Protein AF-A0A087UNX8-F1 (afdb_monomer)

Mean predicted aligned error: 22.99 Å

Secondary structure (DSSP, 8-state):
-PPPPPPPSS--------TT--SPPP--------TTPPPSSTT-PPPPHHHHHHHHHHHHHHTT-----PPP---TT---------------S-----SS-PPPTT--HHHHHHHHHHHHHHHHHHHHHHHHHTEEEEEE-TTSPEEEEE------HHHHHHHHHHHHHHHHHHHHHHHHHHHHHHHHHHHHHHHTT--

InterPro domains:
  IPR026680 Coiled-coil domain-containing protein 137 [PF28348] (36-181)
  IPR026680 Coiled-coil domain-containing protein 137 [PTHR21838] (1-184)

Sequence (199 aa):
MGKKIPKSRRHKKLKFVDPCYSGPPPRGRRKNILPNEPPLEDDYQEVPRQMEELIQLKEKAKSNKFKRKKKKKVLKDEFIIVKRDVIEDNETGMKKVPTVIKQRASENENQFFNRLQKMTNQAIAEAKVEEKYNIKLVNIDEKGNAEYVTGEKEVSESKKRKHEKYKEIVKEKKKMRAKDEEFDLKKGFTFHAMYLIFV

Structure (mmCIF, N/CA/C/O backbone):
data_AF-A0A087UNX8-F1
#
_entry.id   AF-A0A087UNX8-F1
#
loop_
_atom_site.group_PDB
_atom_site.id
_atom_site.type_symbol
_atom_site.label_atom_id
_atom_site.label_alt_id
_atom_site.label_comp_id
_atom_site.label_asym_id
_atom_site.label_entity_id
_atom_site.label_seq_id
_atom_site.pdbx_PDB_ins_code
_atom_site.Cartn_x
_atom_site.Cartn_y
_atom_site.Cartn_z
_atom_site.occupancy
_atom_site.B_iso_or_equiv
_atom_site.auth_seq_id
_atom_site.auth_comp_id
_atom_site.auth_asym_id
_atom_site.auth_atom_id
_atom_site.pdbx_PDB_model_num
ATOM 1 N N . MET A 1 1 ? 29.470 42.079 14.179 1.00 51.25 1 MET A N 1
ATOM 2 C CA . MET A 1 1 ? 28.879 41.135 13.201 1.00 51.25 1 MET A CA 1
ATOM 3 C C . MET A 1 1 ? 27.851 40.266 13.918 1.00 51.25 1 MET A C 1
ATOM 5 O O . MET A 1 1 ? 28.231 39.418 14.714 1.00 51.25 1 MET A O 1
ATOM 9 N N . GLY A 1 2 ? 26.558 40.563 13.750 1.00 63.00 2 GLY A N 1
ATOM 10 C CA . GLY A 1 2 ? 25.480 39.945 14.535 1.00 63.00 2 GLY A CA 1
ATOM 11 C C . GLY A 1 2 ? 25.154 38.514 14.094 1.00 63.00 2 GLY A C 1
ATOM 12 O O . GLY A 1 2 ? 25.079 38.232 12.899 1.00 63.00 2 GLY A O 1
ATOM 13 N N . LYS A 1 3 ? 24.953 37.606 15.058 1.00 58.34 3 LYS A N 1
ATOM 14 C CA . LYS A 1 3 ? 24.566 36.205 14.813 1.00 58.34 3 LYS A CA 1
ATOM 15 C C . LYS A 1 3 ? 23.147 36.119 14.227 1.00 58.34 3 LYS A C 1
ATOM 17 O O . LYS A 1 3 ? 22.221 36.757 14.720 1.00 58.34 3 LYS A O 1
ATOM 22 N N . LYS A 1 4 ? 22.974 35.297 13.184 1.00 67.75 4 LYS A N 1
ATOM 23 C CA . LYS A 1 4 ? 21.690 35.049 12.499 1.00 67.75 4 LYS A CA 1
ATOM 24 C C . LYS A 1 4 ? 20.750 34.222 13.388 1.00 67.75 4 LYS A C 1
ATOM 26 O O . LYS A 1 4 ? 21.106 33.121 13.800 1.00 67.75 4 LYS A O 1
ATOM 31 N N . ILE A 1 5 ? 19.540 34.728 13.633 1.00 66.69 5 ILE A N 1
ATOM 32 C CA . ILE A 1 5 ? 18.489 34.031 14.392 1.00 66.69 5 ILE A CA 1
ATOM 33 C C . ILE A 1 5 ? 17.866 32.932 13.505 1.00 66.69 5 ILE A C 1
ATOM 35 O O . ILE A 1 5 ? 17.458 33.230 12.375 1.00 66.69 5 ILE A O 1
ATOM 39 N N . PRO A 1 6 ? 17.763 31.672 13.967 1.00 66.44 6 PRO A N 1
ATOM 40 C CA . PRO A 1 6 ? 17.155 30.602 13.183 1.00 66.44 6 PRO A CA 1
ATOM 41 C C . PRO A 1 6 ? 15.628 30.762 13.104 1.00 66.44 6 PRO A C 1
ATOM 43 O O . PRO A 1 6 ? 14.948 30.985 14.104 1.00 66.44 6 PRO A O 1
ATOM 46 N N . LYS A 1 7 ? 15.068 30.630 11.895 1.00 62.59 7 LYS A N 1
ATOM 47 C CA . LYS A 1 7 ? 13.617 30.702 11.649 1.00 62.59 7 LYS A CA 1
ATOM 48 C C . LYS A 1 7 ? 12.956 29.362 11.993 1.00 62.59 7 LYS A C 1
ATOM 50 O O . LYS A 1 7 ? 13.399 28.317 11.520 1.00 62.59 7 LYS A O 1
ATOM 55 N N . SER A 1 8 ? 11.876 29.384 12.776 1.00 58.88 8 SER A N 1
ATOM 56 C CA . SER A 1 8 ? 11.117 28.174 13.120 1.00 58.88 8 SER A CA 1
ATOM 57 C C . SER A 1 8 ? 10.277 27.666 11.935 1.00 58.88 8 SER A C 1
ATOM 59 O O . SER A 1 8 ? 9.799 28.434 11.100 1.00 58.88 8 SER A O 1
ATOM 61 N N . ARG A 1 9 ? 10.081 26.343 11.850 1.00 61.12 9 ARG A N 1
ATOM 62 C CA . ARG A 1 9 ? 9.410 25.664 10.721 1.00 61.12 9 ARG A CA 1
ATOM 63 C C . ARG A 1 9 ? 7.878 25.596 10.845 1.00 61.12 9 ARG A C 1
ATOM 65 O O . ARG A 1 9 ? 7.217 25.147 9.913 1.00 61.12 9 ARG A O 1
ATOM 72 N N . ARG A 1 10 ? 7.300 26.016 11.978 1.00 59.94 10 ARG A N 1
ATOM 73 C CA . ARG A 1 10 ? 5.873 25.794 12.296 1.00 59.94 10 ARG A CA 1
ATOM 74 C C . ARG A 1 10 ? 4.958 27.009 12.121 1.00 59.94 10 ARG A C 1
ATOM 76 O O . ARG A 1 10 ? 3.766 26.811 11.923 1.00 59.94 10 ARG A O 1
ATOM 83 N N . HIS A 1 11 ? 5.482 28.235 12.076 1.00 61.28 11 HIS A N 1
ATOM 84 C CA . HIS A 1 11 ? 4.670 29.428 11.809 1.00 61.28 11 HIS A CA 1
ATOM 85 C C . HIS A 1 11 ? 5.362 30.326 10.777 1.00 61.28 11 HIS A C 1
ATOM 87 O O . HIS A 1 11 ? 6.242 31.118 11.104 1.00 61.28 11 HIS A O 1
ATOM 93 N N . LYS A 1 12 ? 4.966 30.211 9.502 1.00 60.38 12 LYS A N 1
ATOM 94 C CA . LYS A 1 12 ? 5.389 31.139 8.441 1.00 60.38 12 LYS A CA 1
ATOM 95 C C . LYS A 1 12 ? 4.668 32.479 8.617 1.00 60.38 12 LYS A C 1
ATOM 97 O O . LYS A 1 12 ? 3.678 32.745 7.944 1.00 60.38 12 LYS A O 1
ATOM 102 N N . LYS A 1 13 ? 5.160 33.335 9.509 1.00 57.31 13 LYS A N 1
ATOM 103 C CA . LYS A 1 13 ? 4.836 34.766 9.484 1.00 57.31 13 LYS A CA 1
ATOM 104 C C . LYS A 1 13 ? 6.120 35.566 9.324 1.00 57.31 13 LYS A C 1
ATOM 106 O O . LYS A 1 13 ? 6.820 35.826 10.289 1.00 57.31 13 LYS A O 1
ATOM 111 N N . LEU A 1 14 ? 6.407 35.905 8.070 1.00 53.22 14 LEU A N 1
ATOM 112 C CA . LEU A 1 14 ? 7.168 37.076 7.636 1.00 53.22 14 LEU A CA 1
ATOM 113 C C . LEU A 1 14 ? 6.901 37.233 6.133 1.00 53.22 14 LEU A C 1
ATOM 115 O O . LEU A 1 14 ? 7.314 36.383 5.342 1.00 53.22 14 LEU A O 1
ATOM 119 N N . LYS A 1 15 ? 6.169 38.290 5.748 1.00 61.09 15 LYS A N 1
ATOM 120 C CA . LYS A 1 15 ? 6.152 38.772 4.361 1.00 61.09 15 LYS A CA 1
ATOM 121 C C . LYS A 1 15 ? 7.566 39.272 4.080 1.00 61.09 15 LYS A C 1
ATOM 123 O O . LYS A 1 15 ? 7.934 40.356 4.513 1.00 61.09 15 LYS A O 1
ATOM 128 N N . PHE A 1 16 ? 8.377 38.434 3.451 1.00 51.28 16 PHE A N 1
ATOM 129 C CA . PHE A 1 16 ? 9.723 38.801 3.046 1.00 51.28 16 PHE A CA 1
ATOM 130 C C . PHE A 1 16 ? 9.611 39.452 1.666 1.00 51.28 16 PHE A C 1
ATOM 132 O O . PHE A 1 16 ? 9.516 38.756 0.659 1.00 51.28 16 PHE A O 1
ATOM 139 N N . VAL A 1 17 ? 9.530 40.782 1.636 1.00 58.94 17 VAL A N 1
ATOM 140 C CA . VAL A 1 17 ? 10.052 41.531 0.491 1.00 58.94 17 VAL A CA 1
ATOM 141 C C . VAL A 1 17 ? 11.553 41.592 0.731 1.00 58.94 17 VAL A C 1
ATOM 143 O O . VAL A 1 17 ? 11.990 42.015 1.799 1.00 58.94 17 VAL A O 1
ATOM 146 N N . ASP A 1 18 ? 12.321 41.055 -0.203 1.00 62.72 18 ASP A N 1
ATOM 147 C CA . ASP A 1 18 ? 13.772 41.007 -0.112 1.00 62.72 18 ASP A CA 1
ATOM 148 C C . ASP A 1 18 ? 14.329 42.416 -0.404 1.00 62.72 18 ASP A C 1
ATOM 150 O O . ASP A 1 18 ? 14.082 42.931 -1.497 1.00 62.72 18 ASP A O 1
ATOM 154 N N . PRO A 1 19 ? 15.018 43.084 0.543 1.00 61.94 19 PRO A N 1
ATOM 155 C CA . PRO A 1 19 ? 15.470 44.468 0.369 1.00 61.94 19 PRO A CA 1
ATOM 156 C C . PRO A 1 19 ? 16.516 44.641 -0.746 1.00 61.94 19 PRO A C 1
ATOM 158 O O . PRO A 1 19 ? 16.788 45.769 -1.142 1.00 61.94 19 PRO A O 1
ATOM 161 N N . CYS A 1 20 ? 17.073 43.546 -1.273 1.00 59.12 20 CYS A N 1
ATOM 162 C CA . CYS A 1 20 ? 18.030 43.551 -2.382 1.00 59.12 20 CYS A CA 1
ATOM 163 C C . CYS A 1 20 ? 17.459 42.977 -3.694 1.00 59.12 20 CYS A C 1
ATOM 165 O O . CYS A 1 20 ? 18.211 42.738 -4.638 1.00 59.12 20 CYS A O 1
ATOM 167 N N . TYR A 1 21 ? 16.149 42.725 -3.783 1.00 64.50 21 TYR A N 1
ATOM 168 C CA . TYR A 1 21 ? 15.533 42.222 -5.011 1.00 64.50 21 TYR A CA 1
ATOM 169 C C . TYR A 1 21 ? 15.197 43.368 -5.976 1.00 64.50 21 TYR A C 1
ATOM 171 O O . TYR A 1 21 ? 14.248 44.112 -5.746 1.00 64.50 21 TYR A O 1
ATOM 179 N N . SER A 1 22 ? 15.935 43.473 -7.088 1.00 58.03 22 SER A N 1
ATOM 180 C CA . SER A 1 22 ? 15.605 44.349 -8.231 1.00 58.03 22 SER A CA 1
ATOM 181 C C . SER A 1 22 ? 14.984 43.593 -9.416 1.00 58.03 22 SER A C 1
ATOM 183 O O . SER A 1 22 ? 14.943 44.093 -10.541 1.00 58.03 22 SER A O 1
ATOM 185 N N . GLY A 1 23 ? 14.529 42.355 -9.196 1.00 64.81 23 GLY A N 1
ATOM 186 C CA . GLY A 1 23 ? 13.881 41.574 -10.243 1.00 64.81 23 GLY A CA 1
ATOM 187 C C . GLY A 1 23 ? 12.504 42.144 -10.615 1.00 64.81 23 GLY A C 1
ATOM 188 O O . GLY A 1 23 ? 11.891 42.856 -9.815 1.00 64.81 23 GLY A O 1
ATOM 189 N N . PRO A 1 24 ? 11.976 41.821 -11.810 1.00 62.12 24 PRO A N 1
ATOM 190 C CA . PRO A 1 24 ? 10.634 42.237 -12.190 1.00 62.12 24 PRO A CA 1
ATOM 191 C C . PRO A 1 24 ? 9.630 41.700 -11.161 1.00 62.12 24 PRO A C 1
ATOM 193 O O . PRO A 1 24 ? 9.738 40.528 -10.780 1.00 62.12 24 PRO A O 1
ATOM 196 N N . PRO A 1 25 ? 8.648 42.504 -10.715 1.00 60.19 25 PRO A N 1
ATOM 197 C CA . PRO A 1 25 ? 7.652 42.040 -9.760 1.00 60.19 25 PRO A CA 1
ATOM 198 C C . PRO A 1 25 ? 6.994 40.751 -10.276 1.00 60.19 25 PRO A C 1
ATOM 200 O O . PRO A 1 25 ? 6.835 40.593 -11.495 1.00 60.19 25 PRO A O 1
ATOM 203 N N . PRO A 1 26 ? 6.608 39.814 -9.385 1.00 59.38 26 PRO A N 1
ATOM 204 C CA . PRO A 1 26 ? 5.933 38.591 -9.793 1.00 59.38 26 PRO A CA 1
ATOM 205 C C . PRO A 1 26 ? 4.748 38.987 -10.664 1.00 59.38 26 PRO A C 1
ATOM 207 O O . PRO A 1 26 ? 3.881 39.735 -10.208 1.00 59.38 26 PRO A O 1
ATOM 210 N N . ARG A 1 27 ? 4.787 38.544 -11.932 1.00 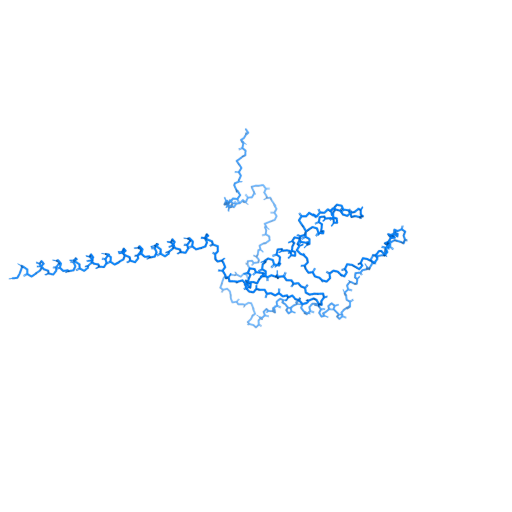54.84 27 ARG A N 1
ATOM 211 C CA . ARG A 1 27 ? 3.835 38.916 -12.984 1.00 54.84 27 ARG A CA 1
ATOM 212 C C . ARG A 1 27 ? 2.448 38.917 -12.372 1.00 54.84 27 ARG A C 1
ATOM 214 O O . ARG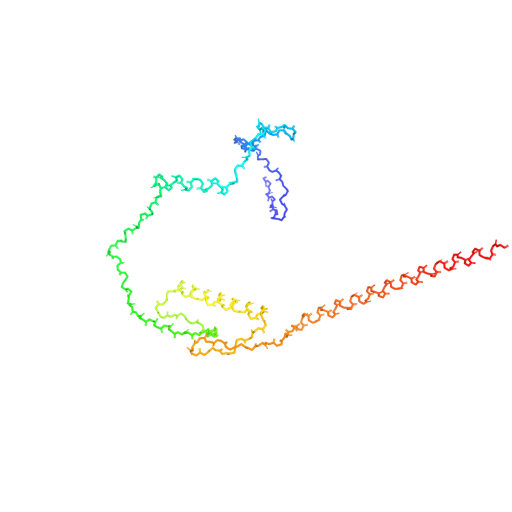 A 1 27 ? 1.985 37.870 -11.911 1.00 54.84 27 ARG A O 1
ATOM 221 N N . GLY A 1 28 ? 1.866 40.111 -12.277 1.00 49.56 28 GLY A N 1
ATOM 222 C CA . GLY A 1 28 ? 0.583 40.308 -11.634 1.00 49.56 28 GLY A CA 1
ATOM 223 C C . GLY A 1 28 ? -0.374 39.260 -12.171 1.00 49.56 28 GLY A C 1
ATOM 224 O O . GLY A 1 28 ? -0.548 39.133 -13.383 1.00 49.56 28 GLY A O 1
ATOM 225 N N . ARG A 1 29 ? -0.969 38.472 -11.270 1.00 53.94 29 ARG A N 1
ATOM 226 C CA . ARG A 1 29 ? -2.238 37.817 -11.586 1.00 53.94 29 ARG A CA 1
ATOM 227 C C . ARG A 1 29 ? -3.094 38.915 -12.198 1.00 53.94 29 ARG A C 1
ATOM 229 O O . ARG A 1 29 ? -3.234 39.944 -11.544 1.00 53.94 29 ARG A O 1
ATOM 236 N N . ARG A 1 30 ? -3.504 38.736 -13.454 1.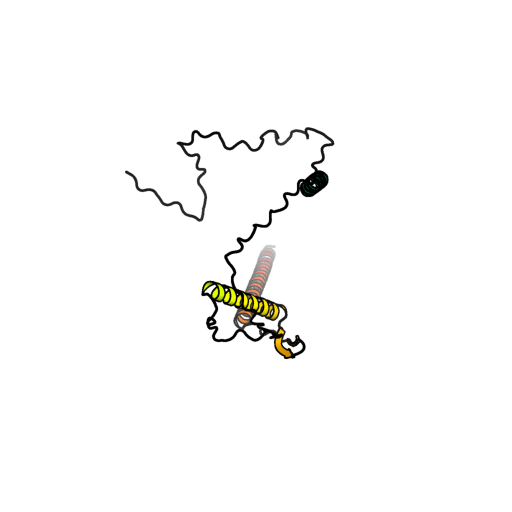00 54.19 30 ARG A N 1
ATOM 237 C CA . ARG A 1 30 ? -4.254 39.704 -14.263 1.00 54.19 30 ARG A CA 1
ATOM 238 C C . ARG A 1 30 ? -5.219 40.482 -13.359 1.00 54.19 30 ARG A C 1
ATOM 240 O O . ARG A 1 30 ? -6.223 39.930 -12.928 1.00 54.19 30 ARG A O 1
ATOM 247 N N . LYS A 1 31 ? -4.864 41.720 -13.000 1.00 55.25 31 LYS A N 1
ATOM 248 C CA . LYS A 1 31 ? -5.692 42.613 -12.177 1.00 55.25 31 LYS A CA 1
ATOM 249 C C . LYS A 1 31 ? -6.604 43.431 -13.094 1.00 55.25 31 LYS A C 1
ATOM 251 O O . LYS A 1 31 ? -6.657 44.645 -12.971 1.00 55.25 31 LYS A O 1
ATOM 256 N N . ASN A 1 32 ? -7.271 42.760 -14.026 1.00 53.12 32 ASN A N 1
ATOM 257 C CA . ASN A 1 32 ? -8.226 43.395 -14.936 1.00 53.12 32 ASN A CA 1
ATOM 258 C C . ASN A 1 32 ? -9.646 42.922 -14.626 1.00 53.12 32 ASN A C 1
ATOM 260 O O . ASN A 1 32 ? -10.439 42.727 -15.531 1.00 53.12 32 ASN A O 1
ATOM 264 N N . ILE A 1 33 ? -9.927 42.635 -13.358 1.00 56.03 33 ILE A N 1
ATOM 265 C CA . ILE A 1 33 ? -11.290 42.395 -12.909 1.00 56.03 33 ILE A CA 1
ATOM 266 C C . ILE A 1 33 ? -11.422 43.233 -11.649 1.00 56.03 33 ILE A C 1
ATOM 268 O O . ILE A 1 33 ? -11.001 42.820 -10.561 1.00 56.03 33 ILE A O 1
ATOM 272 N N . LEU A 1 34 ? -11.894 44.469 -11.814 1.00 62.38 34 LEU A N 1
ATOM 273 C CA . LEU A 1 34 ? -12.492 45.174 -10.689 1.00 62.38 34 LEU A CA 1
ATOM 274 C C . LEU A 1 34 ? -13.662 44.306 -10.197 1.00 62.38 34 LEU A C 1
ATOM 276 O O . LEU A 1 34 ? -14.366 43.718 -11.014 1.00 62.38 34 LEU A O 1
ATOM 280 N N . PRO A 1 35 ? -13.880 44.178 -8.878 1.00 62.69 35 PRO A N 1
ATOM 281 C CA . PRO A 1 35 ? -14.811 43.195 -8.319 1.00 62.69 35 PRO A CA 1
ATOM 282 C C . PRO A 1 35 ? -16.274 43.343 -8.778 1.00 62.69 35 PRO A C 1
ATOM 284 O O . PRO A 1 35 ? -17.054 42.436 -8.520 1.00 62.69 35 PRO A O 1
ATOM 287 N N . ASN A 1 36 ? -16.625 44.440 -9.461 1.00 69.81 36 ASN A N 1
ATOM 288 C CA . ASN A 1 36 ? -17.975 44.770 -9.922 1.00 69.81 36 ASN A CA 1
ATOM 289 C C . ASN A 1 36 ? -18.038 45.172 -11.410 1.00 69.81 36 ASN A C 1
ATOM 291 O O . ASN A 1 36 ? -18.968 45.873 -11.806 1.00 69.81 36 ASN A O 1
ATOM 295 N N . GLU A 1 37 ? -17.063 44.800 -12.238 1.00 70.44 37 GLU A N 1
ATOM 296 C CA . GLU A 1 37 ? -17.237 44.981 -13.684 1.00 70.44 37 GLU A CA 1
ATOM 297 C C . GLU A 1 37 ? -18.200 43.919 -14.239 1.00 70.44 37 GLU A C 1
ATOM 299 O O . GLU A 1 37 ? -18.115 42.754 -13.833 1.00 70.44 37 GLU A O 1
ATOM 304 N N . PRO A 1 38 ? -19.125 44.299 -15.141 1.00 72.44 38 PRO A N 1
ATOM 305 C CA . PRO A 1 38 ? -19.913 43.320 -15.874 1.00 72.44 38 PRO A CA 1
ATOM 306 C C . PRO A 1 38 ? -18.979 42.410 -16.693 1.00 72.44 38 PRO A C 1
ATOM 308 O O . PRO A 1 38 ? -17.854 42.811 -17.017 1.00 72.44 38 PRO A O 1
ATOM 311 N N . PRO A 1 39 ? -19.405 41.176 -17.018 1.00 73.00 39 PRO A N 1
ATOM 312 C CA . PRO A 1 39 ? -18.643 40.325 -17.927 1.00 73.00 39 PRO A CA 1
ATOM 313 C C . PRO A 1 39 ? -18.355 41.075 -19.239 1.00 73.00 39 PRO A C 1
ATOM 315 O O . PRO A 1 39 ? -19.190 41.836 -19.717 1.00 73.00 39 PRO A O 1
ATOM 318 N N . LEU A 1 40 ? -17.159 40.885 -19.815 1.00 71.44 40 LEU A N 1
ATOM 319 C CA . LEU A 1 40 ? -16.780 41.548 -21.075 1.00 71.44 40 LEU A CA 1
ATOM 320 C C . LEU A 1 40 ? -17.650 41.112 -22.266 1.00 71.44 40 LEU A C 1
ATOM 322 O O . LEU A 1 40 ? -17.779 41.862 -23.228 1.00 71.44 40 LEU A O 1
ATOM 326 N N . GLU A 1 41 ? -18.206 39.904 -22.208 1.00 78.06 41 GLU A N 1
ATOM 327 C CA . GLU A 1 41 ? -19.054 39.309 -23.236 1.00 78.06 41 GLU A CA 1
ATOM 328 C C . GLU A 1 41 ? -20.226 38.605 -22.539 1.00 78.06 41 GLU A C 1
ATOM 330 O O . GLU A 1 41 ? -20.003 37.711 -21.720 1.00 78.06 41 GLU A O 1
ATOM 335 N N . ASP A 1 42 ? -21.460 39.010 -22.852 1.00 71.25 42 ASP A N 1
ATOM 336 C CA . ASP A 1 42 ? -22.674 38.509 -22.185 1.00 71.25 42 ASP A CA 1
ATOM 337 C C . ASP A 1 42 ? -22.935 37.013 -22.450 1.00 71.25 42 ASP A C 1
ATOM 339 O O . ASP A 1 42 ? -23.434 36.306 -21.576 1.00 71.25 42 ASP A O 1
ATOM 343 N N . ASP A 1 43 ? -22.524 36.509 -23.618 1.00 77.25 43 ASP A N 1
ATOM 344 C CA . ASP A 1 43 ? -22.735 35.118 -24.048 1.00 77.25 43 ASP A CA 1
ATOM 345 C C . ASP A 1 43 ? -21.470 34.246 -23.945 1.00 77.25 43 ASP A C 1
ATOM 347 O O . ASP A 1 43 ? -21.432 33.111 -24.436 1.00 77.25 43 ASP A O 1
ATOM 351 N N . TYR A 1 44 ? -20.400 34.751 -23.323 1.00 80.69 44 TYR A N 1
ATOM 352 C CA . TYR A 1 44 ? -19.165 33.985 -23.197 1.00 80.69 44 TYR A CA 1
ATOM 353 C C . TYR A 1 44 ? -19.285 32.931 -22.097 1.00 80.69 44 TYR A C 1
ATOM 355 O O . TYR A 1 44 ? -19.214 33.211 -20.899 1.00 80.69 44 TYR A O 1
ATOM 363 N N . GLN A 1 45 ? -19.408 31.676 -22.521 1.00 79.75 45 GLN A N 1
ATOM 364 C CA . GLN A 1 45 ? -19.311 30.528 -21.636 1.00 79.75 45 GLN A CA 1
ATOM 365 C C . GLN A 1 45 ? -17.922 29.899 -21.747 1.00 79.75 45 GLN A C 1
ATOM 367 O O . GLN A 1 45 ? -17.541 29.376 -22.797 1.00 79.75 45 GLN A O 1
ATOM 372 N N . GLU A 1 46 ? -17.170 29.899 -20.643 1.00 80.75 46 GLU A N 1
ATOM 373 C CA . GLU A 1 46 ? -15.903 29.172 -20.580 1.00 80.75 46 GLU A CA 1
ATOM 374 C C . GLU A 1 46 ? -16.138 27.682 -20.853 1.00 80.75 46 GLU A C 1
ATOM 376 O O . GLU A 1 46 ? -16.909 27.005 -20.164 1.00 80.75 46 GLU A O 1
ATOM 381 N N . VAL A 1 47 ? -15.442 27.154 -21.860 1.00 85.38 47 VAL A N 1
ATOM 382 C CA . VAL A 1 47 ? -15.449 25.721 -22.140 1.00 85.38 47 VAL A CA 1
ATOM 383 C C . VAL A 1 47 ? -14.747 25.008 -20.979 1.00 85.38 47 VAL A C 1
ATOM 385 O O . VAL A 1 47 ? -13.627 25.373 -20.615 1.00 85.38 47 VAL A O 1
ATOM 388 N N . PRO A 1 48 ? -15.351 23.961 -20.387 1.00 92.44 48 PRO A N 1
ATOM 389 C CA . PRO A 1 48 ? -14.696 23.202 -19.336 1.00 92.44 48 PRO A CA 1
ATOM 390 C C . PRO A 1 48 ? -13.338 22.667 -19.799 1.00 92.44 48 PRO A C 1
ATOM 392 O O . PRO A 1 48 ? -13.216 22.094 -20.880 1.00 92.44 48 PRO A O 1
ATOM 395 N N . ARG A 1 49 ? -12.323 22.759 -18.938 1.00 88.94 49 ARG A N 1
ATOM 396 C CA . ARG A 1 49 ? -10.938 22.347 -19.242 1.00 88.94 49 ARG A CA 1
ATOM 397 C C . ARG A 1 49 ? -10.811 20.943 -19.844 1.00 88.94 49 ARG A C 1
ATOM 399 O O . ARG A 1 49 ? -10.009 20.708 -20.738 1.00 88.94 49 ARG A O 1
ATOM 406 N N . GLN A 1 50 ? -11.625 20.007 -19.359 1.00 91.25 50 GLN A N 1
ATOM 407 C CA . GLN A 1 50 ? -11.650 18.627 -19.855 1.00 91.25 50 GLN A CA 1
ATOM 408 C C . GLN A 1 50 ? -12.090 18.550 -21.325 1.00 91.25 50 GLN A C 1
ATOM 410 O O . GLN A 1 50 ? -11.558 17.752 -22.093 1.00 91.25 50 GLN A O 1
ATOM 415 N N . MET A 1 51 ? -13.032 19.402 -21.735 1.00 92.25 51 MET A N 1
ATOM 416 C CA . MET A 1 51 ? -13.477 19.496 -23.125 1.00 92.25 51 MET A CA 1
ATOM 417 C C . MET A 1 51 ? -12.395 20.106 -24.016 1.00 92.25 51 MET A C 1
ATOM 419 O O . MET A 1 51 ? -12.156 19.598 -25.111 1.00 92.25 51 MET A O 1
ATOM 423 N N . GLU A 1 52 ? -11.679 21.125 -23.535 1.00 90.81 52 GLU A N 1
ATOM 424 C CA . GLU A 1 52 ? -10.528 21.686 -24.254 1.00 90.81 52 GLU A CA 1
ATOM 425 C C . GLU A 1 52 ? -9.440 20.627 -24.494 1.00 90.81 52 GLU A C 1
ATOM 427 O O . GLU A 1 52 ? -8.914 20.503 -25.602 1.00 90.81 52 GLU A O 1
ATOM 432 N N . GLU A 1 53 ? -9.131 19.811 -23.481 1.00 92.00 53 GLU A N 1
ATOM 433 C CA . GLU A 1 53 ? -8.158 18.719 -23.590 1.00 92.00 53 GLU A CA 1
ATOM 434 C C . GLU A 1 53 ? -8.571 17.678 -24.641 1.00 92.00 53 GLU A C 1
ATOM 436 O O . GLU A 1 53 ? -7.739 17.234 -25.441 1.00 92.00 53 GLU A O 1
ATOM 441 N N . LEU A 1 54 ? -9.858 17.320 -24.694 1.00 93.75 54 LEU A N 1
ATOM 442 C CA . LEU A 1 54 ? -10.394 16.393 -25.693 1.00 93.75 54 LEU A CA 1
ATOM 443 C C . LEU A 1 54 ? -10.318 16.963 -27.114 1.00 93.75 54 LEU A C 1
ATOM 445 O O . LEU A 1 54 ? -9.927 16.244 -28.039 1.00 93.75 54 LEU A O 1
ATOM 449 N N . ILE A 1 55 ? -10.636 18.248 -27.297 1.00 92.38 55 ILE A N 1
ATOM 450 C CA . ILE A 1 55 ? -10.513 18.934 -28.592 1.00 92.38 55 ILE A CA 1
ATOM 451 C C . ILE A 1 55 ? -9.048 18.919 -29.049 1.00 92.38 55 ILE A C 1
ATOM 453 O O . ILE A 1 55 ? -8.753 18.477 -30.163 1.00 92.38 55 ILE A O 1
ATOM 457 N N . GLN A 1 56 ? -8.111 19.265 -28.162 1.00 91.19 56 GLN A N 1
ATOM 458 C CA . GLN A 1 56 ? -6.677 19.235 -28.463 1.00 91.19 56 GLN A CA 1
ATOM 459 C C . GLN A 1 56 ? -6.171 17.826 -28.811 1.00 91.19 56 GLN A C 1
ATOM 461 O O . GLN A 1 56 ? -5.318 17.664 -29.688 1.00 91.19 56 GLN A O 1
ATOM 466 N N . LEU A 1 57 ? -6.660 16.785 -28.131 1.00 90.06 57 LEU A N 1
ATOM 467 C CA . LEU A 1 57 ? -6.316 15.394 -28.443 1.00 90.06 57 LEU A CA 1
ATOM 468 C C . LEU A 1 57 ? -6.856 14.972 -29.813 1.00 90.06 57 LEU A C 1
ATOM 470 O O . LEU A 1 57 ? -6.131 14.337 -30.583 1.00 90.06 57 LEU A O 1
ATOM 474 N N . LYS A 1 58 ? -8.088 15.371 -30.151 1.00 91.75 58 LYS A N 1
ATOM 475 C CA . LYS A 1 58 ? -8.707 15.119 -31.460 1.00 91.75 58 LYS A CA 1
ATOM 476 C C . LYS A 1 58 ? -7.930 15.799 -32.589 1.00 91.75 58 LYS A C 1
ATOM 478 O O . LYS A 1 58 ? -7.694 15.182 -33.626 1.00 91.75 58 LYS A O 1
ATOM 483 N N . GLU A 1 59 ? -7.471 17.031 -32.392 1.00 91.81 59 GLU A N 1
ATOM 484 C CA . GLU A 1 59 ? -6.627 17.752 -33.355 1.00 91.81 59 GLU A CA 1
ATOM 485 C C . GLU A 1 59 ? -5.239 17.117 -33.520 1.00 91.81 59 GLU A C 1
ATOM 487 O O . GLU A 1 59 ? -4.744 16.957 -34.642 1.00 91.81 59 GLU A O 1
ATOM 492 N N . LYS A 1 60 ? -4.613 16.685 -32.418 1.00 88.75 60 LYS A N 1
ATOM 493 C CA . LYS A 1 60 ? -3.340 15.939 -32.448 1.00 88.75 60 LYS A CA 1
ATOM 494 C C . LYS A 1 60 ? -3.475 14.600 -33.175 1.00 88.75 60 LYS A C 1
ATOM 496 O O . LYS A 1 60 ? -2.550 14.211 -33.889 1.00 88.75 60 LYS A O 1
ATOM 501 N N . ALA A 1 61 ? -4.624 13.936 -33.039 1.00 86.06 61 ALA A N 1
ATOM 502 C CA . ALA A 1 61 ? -4.940 12.707 -33.758 1.00 86.06 61 ALA A CA 1
ATOM 503 C C . ALA A 1 61 ? -5.151 12.944 -35.257 1.00 86.06 61 ALA A C 1
ATOM 505 O O . ALA A 1 61 ? -4.520 12.267 -36.064 1.00 86.06 61 ALA A O 1
ATOM 506 N N . LYS A 1 62 ? -5.952 13.950 -35.635 1.00 88.00 62 LYS A N 1
ATOM 507 C CA . LYS A 1 62 ? -6.171 14.334 -37.042 1.00 88.00 62 LYS A CA 1
ATOM 508 C C . LYS A 1 62 ? -4.877 14.724 -37.753 1.00 88.00 62 LYS A C 1
ATOM 510 O O . LYS A 1 62 ? -4.658 14.344 -38.895 1.00 88.00 62 LYS A O 1
ATOM 515 N N . SER A 1 63 ? -4.005 15.458 -37.068 1.00 85.31 63 SER A N 1
ATOM 516 C CA . SER A 1 63 ? -2.703 15.869 -37.607 1.00 85.31 63 SER A CA 1
ATOM 517 C C . SER A 1 63 ? -1.631 14.772 -37.542 1.00 85.31 63 SER A C 1
ATOM 519 O O . SER A 1 63 ? -0.492 15.015 -37.935 1.00 85.31 63 SER A O 1
ATOM 521 N N . ASN A 1 64 ? -1.973 13.578 -37.038 1.00 74.25 64 ASN A N 1
ATOM 522 C CA . ASN A 1 64 ? -1.079 12.433 -36.851 1.00 74.25 64 ASN A CA 1
ATOM 523 C C . ASN A 1 64 ? 0.231 12.789 -36.106 1.00 74.25 64 ASN A C 1
ATOM 525 O O . ASN A 1 64 ? 1.272 12.153 -36.275 1.00 74.25 64 ASN A O 1
ATOM 529 N N . LYS A 1 65 ? 0.184 13.820 -35.246 1.00 72.06 65 LYS A N 1
ATOM 530 C CA . LYS A 1 65 ? 1.331 14.378 -34.503 1.00 72.06 65 LYS A CA 1
ATOM 531 C C . LYS A 1 65 ? 1.614 13.635 -33.197 1.00 72.06 65 LYS A C 1
ATOM 533 O O . LYS A 1 65 ? 2.289 14.164 -32.307 1.00 72.06 65 LYS A O 1
ATOM 538 N N . PHE A 1 66 ? 1.136 12.403 -33.046 1.00 76.81 66 PHE A N 1
ATOM 539 C CA . PHE A 1 66 ? 1.576 11.569 -31.937 1.00 76.81 66 PHE A CA 1
ATOM 540 C C . PHE A 1 66 ? 3.036 11.195 -32.169 1.00 76.81 66 PHE A C 1
ATOM 542 O O . PHE A 1 66 ? 3.362 10.380 -33.031 1.00 76.81 66 PHE A O 1
ATOM 549 N N . LYS A 1 67 ? 3.936 11.805 -31.389 1.00 74.19 67 LYS A N 1
ATOM 550 C CA . LYS A 1 67 ? 5.344 11.411 -31.350 1.00 74.19 67 LYS A CA 1
ATOM 551 C C . LYS A 1 67 ? 5.402 9.942 -30.931 1.00 74.19 67 LYS A C 1
ATOM 553 O O . LYS A 1 67 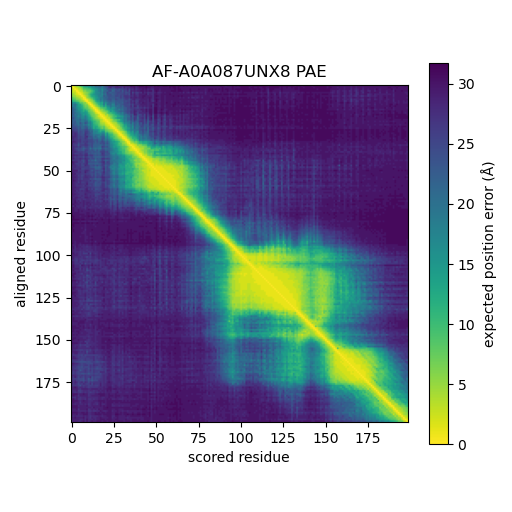? 5.356 9.629 -29.742 1.00 74.19 67 LYS A O 1
ATOM 558 N N . ARG A 1 68 ? 5.494 9.033 -31.907 1.00 71.94 68 ARG A N 1
ATOM 559 C CA . ARG A 1 68 ? 5.810 7.626 -31.661 1.00 71.94 68 ARG A CA 1
ATOM 560 C C . ARG A 1 68 ? 7.108 7.613 -30.865 1.00 71.94 68 ARG A C 1
ATOM 562 O O . ARG A 1 68 ? 8.143 8.053 -31.367 1.00 71.94 68 ARG A O 1
ATOM 569 N N . LYS A 1 69 ? 7.052 7.162 -29.608 1.00 72.94 69 LYS A N 1
ATOM 570 C CA . LYS A 1 69 ? 8.263 6.931 -28.818 1.00 72.94 69 LYS A CA 1
ATOM 571 C C . LYS A 1 69 ? 9.133 5.980 -29.638 1.00 72.94 69 LYS A C 1
ATOM 573 O O . LYS A 1 69 ? 8.746 4.835 -29.863 1.00 72.94 69 LYS A O 1
ATOM 578 N N . LYS A 1 70 ? 10.270 6.469 -30.142 1.00 67.69 70 LYS A N 1
ATOM 579 C CA . LYS A 1 70 ? 11.247 5.622 -30.827 1.00 67.69 70 LYS A CA 1
ATOM 580 C C . LYS A 1 70 ? 11.662 4.550 -29.820 1.00 67.69 70 LYS A C 1
ATOM 582 O O . LYS A 1 70 ? 12.185 4.884 -28.758 1.00 67.69 70 LYS A O 1
ATOM 587 N N . LYS A 1 71 ? 11.377 3.279 -30.121 1.00 68.56 71 LYS A N 1
ATOM 588 C CA . LYS A 1 71 ? 11.924 2.159 -29.349 1.00 68.56 71 LYS A CA 1
ATOM 589 C C . LYS A 1 71 ? 13.445 2.313 -29.399 1.00 68.56 71 LYS A C 1
ATOM 591 O O . LYS A 1 71 ? 14.000 2.412 -30.495 1.00 68.56 71 LYS A O 1
ATOM 596 N N . LYS A 1 72 ? 14.106 2.424 -28.241 1.00 67.56 72 LYS A N 1
ATOM 597 C CA . LYS A 1 72 ? 15.573 2.410 -28.189 1.00 67.56 72 LYS A CA 1
ATOM 598 C C . LYS A 1 72 ? 16.019 1.115 -28.870 1.00 67.56 72 LYS A C 1
ATOM 600 O O . LYS A 1 72 ? 15.541 0.045 -28.497 1.00 67.56 72 LYS A O 1
ATOM 605 N N . LYS A 1 73 ? 16.862 1.215 -29.901 1.00 62.09 73 LYS A N 1
ATOM 606 C CA . LYS A 1 73 ? 17.540 0.043 -30.456 1.00 62.09 73 LYS A CA 1
ATOM 607 C C . LYS A 1 73 ? 18.449 -0.467 -29.341 1.00 62.09 73 LYS A C 1
ATOM 609 O O . LYS A 1 73 ? 19.378 0.236 -28.958 1.00 62.09 73 LYS A O 1
ATOM 614 N N . VAL A 1 74 ? 18.102 -1.611 -28.764 1.00 60.25 74 VAL A N 1
ATOM 615 C CA . VAL A 1 74 ? 18.975 -2.329 -27.834 1.00 60.25 74 VAL A CA 1
ATOM 616 C C . VAL A 1 74 ? 20.214 -2.715 -28.642 1.00 60.25 74 VAL A C 1
ATOM 618 O O . VAL A 1 74 ? 20.080 -3.305 -29.717 1.00 60.25 74 VAL A O 1
ATOM 621 N N . LEU A 1 75 ? 21.389 -2.269 -28.196 1.00 62.09 75 LEU A N 1
ATOM 622 C CA . LEU A 1 75 ? 22.676 -2.671 -28.761 1.00 62.09 75 LEU A CA 1
ATOM 623 C C . LEU A 1 75 ? 22.761 -4.200 -28.683 1.00 62.09 75 LEU A C 1
ATOM 625 O O . LEU A 1 75 ? 22.435 -4.785 -27.654 1.00 62.09 75 LEU A O 1
ATOM 629 N N . LYS A 1 76 ? 23.125 -4.843 -29.793 1.00 58.22 76 LYS A N 1
ATOM 630 C CA . LYS A 1 76 ? 23.067 -6.302 -29.954 1.00 58.22 76 LYS A CA 1
ATOM 631 C C . LYS A 1 76 ? 24.167 -7.064 -29.201 1.00 58.22 76 LYS A C 1
ATOM 633 O O . LYS A 1 76 ? 24.167 -8.278 -29.295 1.00 58.22 76 LYS A O 1
ATOM 638 N N . ASP A 1 77 ? 25.017 -6.395 -28.423 1.00 53.03 77 ASP A N 1
ATOM 639 C CA . ASP A 1 77 ? 26.193 -7.027 -27.802 1.00 53.03 77 ASP A CA 1
ATOM 640 C C . ASP A 1 77 ? 26.149 -7.076 -26.265 1.00 53.03 77 ASP A C 1
ATOM 642 O O . ASP A 1 77 ? 27.082 -7.551 -25.628 1.00 53.03 77 ASP A O 1
ATOM 646 N N . GLU A 1 78 ? 25.033 -6.681 -25.648 1.00 53.06 78 GLU A N 1
ATOM 647 C CA . GLU A 1 78 ? 24.752 -6.966 -24.234 1.00 53.06 78 GLU A CA 1
ATOM 648 C C . GLU A 1 78 ? 23.670 -8.047 -24.142 1.00 53.06 78 GLU A C 1
ATOM 650 O O . GLU A 1 78 ? 22.549 -7.828 -23.674 1.00 53.06 78 GLU A O 1
ATOM 655 N N . PHE A 1 79 ? 23.981 -9.242 -24.644 1.00 52.53 79 PHE A N 1
ATOM 656 C CA . PHE A 1 79 ? 23.155 -10.408 -24.362 1.00 52.53 79 PHE A CA 1
ATOM 657 C C . PHE A 1 79 ? 23.286 -10.758 -22.879 1.00 52.53 79 PHE A C 1
ATOM 659 O O . PHE A 1 79 ? 24.219 -11.435 -22.454 1.00 52.53 79 PHE A O 1
ATOM 666 N N . ILE A 1 80 ? 22.298 -10.352 -22.084 1.00 58.59 80 ILE A N 1
ATOM 667 C CA . ILE A 1 80 ? 21.980 -11.075 -20.857 1.00 58.59 80 ILE A CA 1
ATOM 668 C C . ILE A 1 80 ? 21.454 -12.437 -21.313 1.00 58.59 80 ILE A C 1
ATOM 670 O O . ILE A 1 80 ? 20.324 -12.550 -21.793 1.00 58.59 80 ILE A O 1
ATOM 674 N N . ILE A 1 81 ? 22.281 -13.474 -21.184 1.00 50.22 81 ILE A N 1
ATOM 675 C CA . ILE A 1 81 ? 21.827 -14.862 -21.256 1.00 50.22 81 ILE A CA 1
ATOM 676 C C . ILE A 1 81 ? 20.950 -15.083 -20.021 1.00 50.22 81 ILE A C 1
ATOM 678 O O . ILE A 1 81 ? 21.415 -15.489 -18.959 1.00 50.22 81 ILE A O 1
ATOM 682 N N . VAL A 1 82 ? 19.662 -14.766 -20.145 1.00 48.91 82 VAL A N 1
ATOM 683 C CA . VAL A 1 82 ? 18.653 -15.205 -19.187 1.00 48.91 82 VAL A CA 1
ATOM 684 C C . VAL A 1 82 ? 18.458 -16.688 -19.463 1.00 48.91 82 VAL A C 1
ATOM 686 O O . VAL A 1 82 ? 17.723 -17.070 -20.377 1.00 48.91 82 VAL A O 1
ATOM 689 N N . LYS A 1 83 ? 19.157 -17.536 -18.701 1.00 46.75 83 LYS A N 1
ATOM 690 C CA . LYS A 1 83 ? 18.747 -18.931 -18.557 1.00 46.75 83 LYS A CA 1
ATOM 691 C C . LYS A 1 83 ? 17.276 -18.904 -18.157 1.00 46.75 83 LYS A C 1
ATOM 693 O O . LYS A 1 83 ? 16.912 -18.288 -17.156 1.00 46.75 83 LYS A O 1
ATOM 698 N N . ARG A 1 84 ? 16.425 -19.505 -18.989 1.00 48.75 84 ARG A N 1
ATOM 699 C CA . ARG A 1 84 ? 15.064 -19.854 -18.597 1.00 48.75 84 ARG A CA 1
ATOM 700 C C . ARG A 1 84 ? 15.192 -20.998 -17.606 1.00 48.75 84 ARG A C 1
ATOM 702 O O . ARG A 1 84 ? 14.998 -22.150 -17.971 1.00 48.75 84 ARG A O 1
ATOM 709 N N . ASP A 1 85 ? 15.523 -20.666 -16.369 1.00 43.59 85 ASP A N 1
ATOM 710 C CA . ASP A 1 85 ? 15.035 -21.488 -15.284 1.00 43.59 85 ASP A CA 1
ATOM 711 C C . ASP A 1 85 ? 13.544 -21.185 -15.266 1.00 43.59 85 ASP A C 1
ATOM 713 O O . ASP A 1 85 ? 13.096 -20.095 -14.901 1.00 43.59 85 ASP A O 1
ATOM 717 N N . VAL A 1 86 ? 12.792 -22.114 -15.849 1.00 46.69 86 VAL A N 1
ATOM 718 C CA . VAL A 1 86 ? 11.360 -22.242 -15.646 1.00 46.69 86 VAL A CA 1
ATOM 719 C C . VAL A 1 86 ? 11.201 -22.431 -14.145 1.00 46.69 86 VAL A C 1
ATOM 721 O O . VAL A 1 86 ? 11.239 -23.538 -13.625 1.00 46.69 86 VAL A O 1
ATOM 724 N N . ILE A 1 87 ? 11.127 -21.319 -13.424 1.00 47.38 87 ILE A N 1
ATOM 725 C CA . ILE A 1 87 ? 10.611 -21.319 -12.074 1.00 47.38 87 ILE A CA 1
ATOM 726 C C . ILE A 1 87 ? 9.103 -21.350 -12.286 1.00 47.38 87 ILE A C 1
ATOM 728 O O . ILE A 1 87 ? 8.436 -20.317 -12.340 1.00 47.38 87 ILE A O 1
ATOM 732 N N . GLU A 1 88 ? 8.583 -22.557 -12.492 1.00 41.53 88 GLU A N 1
ATOM 733 C CA . GLU A 1 88 ? 7.221 -22.878 -12.096 1.00 41.53 88 GLU A CA 1
ATOM 734 C C . GLU A 1 88 ? 7.137 -22.700 -10.574 1.00 41.53 88 GLU A C 1
ATOM 736 O O . GLU A 1 88 ? 7.014 -23.657 -9.822 1.00 41.53 88 GLU A O 1
ATOM 741 N N . ASP A 1 89 ? 7.160 -21.453 -10.102 1.00 44.69 89 ASP A N 1
ATOM 742 C CA . ASP A 1 89 ? 6.546 -21.104 -8.824 1.00 44.69 89 ASP A CA 1
ATOM 743 C C . ASP A 1 89 ? 5.032 -21.030 -9.105 1.00 44.69 89 ASP A C 1
ATOM 745 O O . ASP A 1 89 ? 4.378 -20.003 -8.925 1.00 44.69 89 ASP A O 1
ATOM 749 N N . ASN A 1 90 ? 4.465 -22.146 -9.579 1.00 38.00 90 ASN A N 1
ATOM 750 C CA . ASN A 1 90 ? 3.053 -22.462 -9.412 1.00 38.00 90 ASN A CA 1
ATOM 751 C C . ASN A 1 90 ? 2.849 -22.811 -7.931 1.00 38.00 90 ASN A C 1
ATOM 753 O O . ASN A 1 90 ? 2.473 -23.921 -7.578 1.00 38.00 90 ASN A O 1
ATOM 757 N N . GLU A 1 91 ? 3.135 -21.864 -7.041 1.00 42.50 91 GLU A N 1
ATOM 758 C CA . GLU A 1 91 ? 2.659 -21.919 -5.666 1.00 42.50 91 GLU A CA 1
ATOM 759 C C . GLU A 1 91 ? 1.421 -21.035 -5.589 1.00 42.50 91 GLU A C 1
ATOM 761 O O . GLU A 1 91 ? 1.401 -19.929 -5.048 1.00 42.50 91 GLU A O 1
ATOM 766 N N . THR A 1 92 ? 0.376 -21.540 -6.233 1.00 36.28 92 THR A N 1
ATOM 767 C CA . THR A 1 92 ? -1.006 -21.099 -6.116 1.00 36.28 92 THR A CA 1
ATOM 768 C C . THR A 1 92 ? -1.426 -21.291 -4.660 1.00 36.28 92 THR A C 1
ATOM 770 O O . THR A 1 92 ? -1.870 -22.356 -4.252 1.00 36.28 92 THR A O 1
ATOM 773 N N . GLY A 1 93 ? -1.206 -20.271 -3.838 1.00 42.44 93 GLY A N 1
ATOM 774 C CA . GLY A 1 93 ? -1.624 -20.273 -2.443 1.00 42.44 93 GLY A CA 1
ATOM 775 C C . GLY A 1 93 ? -0.890 -19.204 -1.654 1.00 42.44 93 GLY A C 1
ATOM 776 O O . GLY A 1 93 ? 0.338 -19.194 -1.604 1.00 42.44 93 GLY A O 1
ATOM 777 N N . MET A 1 94 ? -1.637 -18.289 -1.033 1.00 51.91 94 MET A N 1
ATOM 778 C CA . MET A 1 94 ? -1.094 -17.272 -0.129 1.00 51.91 94 MET A CA 1
ATOM 779 C C . MET A 1 94 ? -0.512 -17.961 1.113 1.00 51.91 94 MET A C 1
ATOM 781 O O . MET A 1 94 ? -1.184 -18.144 2.126 1.00 51.91 94 MET A O 1
ATOM 785 N N . LYS A 1 95 ? 0.743 -18.407 1.026 1.00 56.72 95 LYS A N 1
ATOM 786 C CA . LYS A 1 95 ? 1.467 -18.957 2.170 1.00 56.72 95 LYS A CA 1
ATOM 787 C C . LYS A 1 95 ? 1.830 -17.811 3.111 1.00 56.72 95 LYS A C 1
ATOM 789 O O . LYS A 1 95 ? 2.340 -16.775 2.685 1.00 56.72 95 LYS A O 1
ATOM 794 N N . LYS A 1 96 ? 1.575 -18.032 4.403 1.00 61.75 96 LYS A N 1
ATOM 795 C CA . LYS A 1 96 ? 1.980 -17.163 5.517 1.00 61.75 96 LYS A CA 1
ATOM 796 C C . LYS A 1 96 ? 3.414 -16.683 5.295 1.00 61.75 96 LYS A C 1
ATOM 798 O O . LYS A 1 96 ? 4.281 -17.496 4.970 1.00 61.75 96 LYS A O 1
ATOM 803 N N . VAL A 1 97 ? 3.652 -15.381 5.478 1.00 64.62 97 VAL A N 1
ATOM 804 C CA . VAL A 1 97 ? 4.991 -14.795 5.335 1.00 64.62 97 VAL A CA 1
ATOM 805 C C . VAL A 1 97 ? 5.980 -15.638 6.149 1.00 64.62 97 VAL A C 1
ATOM 807 O O . VAL A 1 97 ? 5.772 -15.803 7.355 1.00 64.62 97 VAL A O 1
ATOM 810 N N . PRO A 1 98 ? 7.020 -16.213 5.522 1.00 70.00 98 PRO A N 1
ATOM 811 C CA . PRO A 1 98 ? 7.956 -17.068 6.232 1.00 70.00 98 PRO A CA 1
ATOM 812 C C . PRO A 1 98 ? 8.664 -16.270 7.330 1.00 70.00 98 PRO A C 1
ATOM 814 O O . PRO A 1 98 ? 9.032 -15.111 7.136 1.00 70.00 98 PRO A O 1
ATOM 817 N N . THR A 1 99 ? 8.872 -16.902 8.487 1.00 72.56 99 THR A N 1
ATOM 818 C CA . THR A 1 99 ? 9.481 -16.275 9.675 1.00 72.56 99 THR A CA 1
ATOM 819 C C . THR A 1 99 ? 10.904 -15.786 9.426 1.00 72.56 99 THR A C 1
ATOM 821 O O . THR A 1 99 ? 11.352 -14.836 10.064 1.00 72.56 99 THR A O 1
ATOM 824 N N . VAL A 1 100 ? 11.614 -16.408 8.482 1.00 81.62 100 VAL A N 1
ATOM 825 C CA . VAL A 1 100 ? 12.964 -16.018 8.078 1.00 81.62 100 VAL A CA 1
ATOM 826 C C . VAL A 1 100 ? 13.036 -15.967 6.559 1.00 81.62 100 VAL A C 1
ATOM 828 O O . VAL A 1 100 ? 12.809 -16.966 5.878 1.00 81.62 100 VAL A O 1
ATOM 831 N N . ILE A 1 101 ? 13.395 -14.801 6.023 1.00 84.69 101 ILE A N 1
ATOM 832 C CA . ILE A 1 101 ? 13.560 -14.582 4.586 1.00 84.69 101 ILE A CA 1
ATOM 833 C C . ILE A 1 101 ? 15.051 -14.406 4.313 1.00 84.69 101 ILE A C 1
ATOM 835 O O . ILE A 1 101 ? 15.669 -13.458 4.792 1.00 84.69 101 ILE A O 1
ATOM 839 N N . LYS A 1 102 ? 15.630 -15.326 3.538 1.00 90.88 102 LYS A N 1
ATOM 840 C CA . LYS A 1 102 ? 17.031 -15.261 3.105 1.00 90.88 102 LYS A CA 1
ATOM 841 C C . LYS A 1 102 ? 17.124 -14.797 1.652 1.00 90.88 102 LYS A C 1
ATOM 843 O O . LYS A 1 102 ? 16.236 -15.083 0.838 1.00 90.88 102 LYS A O 1
ATOM 848 N N . GLN A 1 103 ? 18.200 -14.083 1.338 1.00 91.88 103 GLN A N 1
ATOM 849 C CA . GLN A 1 103 ? 18.559 -13.733 -0.034 1.00 91.88 103 GLN A CA 1
ATOM 850 C C . GLN A 1 103 ? 18.886 -15.008 -0.815 1.00 91.88 103 GLN A C 1
ATOM 852 O O . GLN A 1 103 ? 19.547 -15.909 -0.294 1.00 91.88 103 GLN A O 1
ATOM 857 N N . ARG A 1 104 ? 18.378 -15.116 -2.048 1.00 91.50 104 ARG A N 1
ATOM 858 C CA . ARG A 1 104 ? 18.685 -16.261 -2.918 1.00 91.50 104 ARG A CA 1
ATOM 859 C C . ARG A 1 104 ? 20.105 -16.113 -3.478 1.00 91.50 104 ARG A C 1
ATOM 861 O O . ARG A 1 104 ? 20.570 -14.999 -3.688 1.00 91.50 104 ARG A O 1
ATOM 868 N N . ALA A 1 105 ? 20.774 -17.228 -3.776 1.00 90.00 105 ALA A N 1
ATOM 869 C CA . ALA A 1 105 ? 22.161 -17.219 -4.264 1.00 90.00 105 ALA A CA 1
ATOM 870 C C . ALA A 1 105 ? 22.354 -16.441 -5.584 1.00 90.00 105 ALA A C 1
ATOM 872 O O . ALA A 1 105 ? 23.422 -15.892 -5.826 1.00 90.00 105 ALA A O 1
ATOM 873 N N . SER A 1 106 ? 21.319 -16.376 -6.425 1.00 91.69 106 SER A N 1
ATOM 874 C CA . SER A 1 106 ? 21.316 -15.663 -7.709 1.00 91.69 106 SER A CA 1
ATOM 875 C C . SER A 1 106 ? 20.723 -14.251 -7.640 1.00 91.69 106 SER A C 1
ATOM 877 O O . SER A 1 106 ? 20.640 -13.566 -8.659 1.00 91.69 106 SER A O 1
ATOM 879 N N . GLU A 1 107 ? 20.270 -13.811 -6.466 1.00 92.06 107 GLU A N 1
ATOM 880 C CA . GLU A 1 107 ? 19.549 -12.553 -6.298 1.00 92.06 107 GLU A CA 1
ATOM 881 C C . GLU A 1 107 ? 20.510 -11.436 -5.891 1.00 92.06 107 GLU A C 1
ATOM 883 O O . GLU A 1 107 ? 21.308 -11.590 -4.969 1.00 92.06 107 GLU A O 1
ATOM 888 N N . ASN A 1 108 ? 20.413 -10.281 -6.551 1.00 94.56 108 ASN A N 1
ATOM 889 C CA . ASN A 1 108 ? 21.129 -9.079 -6.121 1.00 94.56 108 ASN A CA 1
ATOM 890 C C . ASN A 1 108 ? 20.445 -8.466 -4.882 1.00 94.56 108 ASN A C 1
ATOM 892 O O . ASN A 1 108 ? 19.230 -8.562 -4.730 1.00 94.56 108 ASN A O 1
ATOM 896 N N . GLU A 1 109 ? 21.183 -7.762 -4.033 1.00 92.75 109 GLU A N 1
ATOM 897 C CA . GLU A 1 109 ? 20.676 -7.133 -2.809 1.00 92.75 109 GLU A CA 1
ATOM 898 C C . GLU A 1 109 ? 19.472 -6.206 -3.080 1.00 92.75 109 GLU A C 1
ATOM 900 O O . GLU A 1 109 ? 18.441 -6.277 -2.414 1.00 92.75 109 GLU A O 1
ATOM 905 N N . ASN A 1 110 ? 19.524 -5.410 -4.152 1.00 93.81 110 ASN A N 1
ATOM 906 C CA . ASN A 1 110 ? 18.390 -4.573 -4.560 1.00 93.81 110 ASN A CA 1
ATOM 907 C C . ASN A 1 110 ? 17.157 -5.393 -4.974 1.00 93.81 110 ASN A C 1
ATOM 909 O O . ASN A 1 110 ? 16.018 -4.981 -4.748 1.00 93.81 110 ASN A O 1
ATOM 913 N N . GLN A 1 111 ? 17.363 -6.549 -5.607 1.00 93.44 111 GLN A N 1
ATOM 914 C CA . GLN A 1 111 ? 16.267 -7.448 -5.975 1.00 93.44 111 GLN A CA 1
ATOM 915 C C . GLN A 1 111 ? 15.663 -8.087 -4.724 1.00 93.44 111 GLN A C 1
ATOM 917 O O . GLN A 1 111 ? 14.438 -8.128 -4.609 1.00 93.44 111 GLN A O 1
ATOM 922 N N . PHE A 1 112 ? 16.509 -8.449 -3.759 1.00 94.00 112 PHE A N 1
ATOM 923 C CA . PHE A 1 112 ? 16.101 -8.939 -2.450 1.00 94.00 112 PHE A CA 1
ATOM 924 C C . PHE A 1 112 ? 15.235 -7.929 -1.699 1.00 94.00 112 PHE A C 1
ATOM 926 O O . PHE A 1 112 ? 14.133 -8.273 -1.270 1.00 94.00 112 PHE A O 1
ATOM 933 N N . PHE A 1 113 ? 15.654 -6.664 -1.617 1.00 95.25 113 PHE A N 1
ATOM 934 C CA . PHE A 1 113 ? 14.843 -5.619 -0.988 1.00 95.25 113 PHE A CA 1
ATOM 935 C C . PHE A 1 113 ? 13.511 -5.401 -1.702 1.00 95.25 113 PHE A C 1
ATOM 937 O O . PHE A 1 113 ? 12.477 -5.282 -1.047 1.00 95.25 113 PHE A O 1
ATOM 944 N N . ASN A 1 114 ? 13.501 -5.404 -3.035 1.00 94.38 114 ASN A N 1
ATOM 945 C CA . ASN A 1 114 ? 12.261 -5.279 -3.800 1.00 94.38 114 ASN A CA 1
ATOM 946 C C . ASN A 1 114 ? 11.320 -6.470 -3.570 1.00 94.38 114 ASN A C 1
ATOM 948 O O . ASN A 1 114 ? 10.107 -6.283 -3.453 1.00 94.38 114 ASN A O 1
ATOM 952 N N . ARG A 1 115 ? 11.856 -7.694 -3.489 1.00 91.62 115 ARG A N 1
ATOM 953 C CA . ARG A 1 115 ? 11.091 -8.902 -3.153 1.00 91.62 115 ARG A CA 1
ATOM 954 C C . ARG A 1 115 ? 10.514 -8.799 -1.746 1.00 91.62 115 ARG A C 1
ATOM 956 O O . ARG A 1 115 ? 9.317 -9.010 -1.571 1.00 91.62 115 ARG A O 1
ATOM 963 N N . LEU A 1 116 ? 11.331 -8.396 -0.777 1.00 90.50 116 LEU A N 1
ATOM 964 C CA . LEU A 1 116 ? 10.911 -8.183 0.603 1.00 90.50 116 LEU A CA 1
ATOM 965 C C . LEU A 1 116 ? 9.780 -7.148 0.683 1.00 90.50 116 LEU A C 1
ATOM 967 O O . LEU A 1 116 ? 8.732 -7.442 1.248 1.00 90.50 116 LEU A O 1
ATOM 971 N N . GLN A 1 117 ? 9.939 -5.991 0.035 1.00 92.31 117 GLN A N 1
ATOM 972 C CA . GLN A 1 117 ? 8.918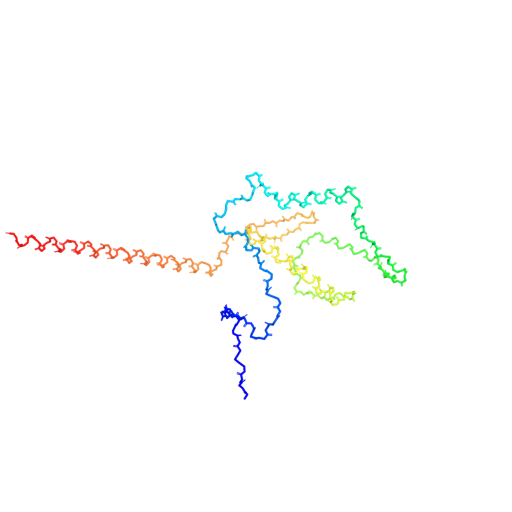 -4.940 -0.011 1.00 92.31 117 GLN A CA 1
ATOM 973 C C . GLN A 1 117 ? 7.596 -5.419 -0.617 1.00 92.31 117 GLN A C 1
ATOM 975 O O . GLN A 1 117 ? 6.521 -5.076 -0.123 1.00 92.31 117 GLN A O 1
ATOM 980 N N . LYS A 1 118 ? 7.646 -6.216 -1.691 1.00 90.12 118 LYS A N 1
ATOM 981 C CA . LYS A 1 118 ? 6.436 -6.794 -2.290 1.00 90.12 118 LYS A CA 1
ATOM 982 C C . LYS A 1 118 ? 5.717 -7.714 -1.307 1.00 90.12 118 LYS A C 1
ATOM 984 O O . LYS A 1 118 ? 4.518 -7.537 -1.106 1.00 90.12 118 LYS A O 1
ATOM 989 N N . MET A 1 119 ? 6.446 -8.618 -0.651 1.00 87.31 119 MET A N 1
ATOM 990 C CA . MET A 1 119 ? 5.863 -9.527 0.341 1.00 87.31 119 MET A CA 1
ATOM 991 C C . MET A 1 119 ? 5.287 -8.768 1.541 1.00 87.31 119 MET A C 1
ATOM 993 O O . MET A 1 119 ? 4.183 -9.074 1.983 1.00 87.31 119 MET A O 1
ATOM 997 N N . THR A 1 120 ? 5.974 -7.733 2.038 1.00 88.62 120 THR A N 1
ATOM 998 C CA . THR A 1 120 ? 5.455 -6.918 3.148 1.00 88.62 120 THR A CA 1
ATOM 999 C C . THR A 1 120 ? 4.195 -6.159 2.753 1.00 88.62 120 THR A C 1
ATOM 1001 O O . THR A 1 120 ? 3.242 -6.104 3.524 1.00 88.62 120 THR A O 1
ATOM 1004 N N . ASN A 1 121 ? 4.160 -5.583 1.549 1.00 89.56 121 ASN A N 1
ATOM 1005 C CA . ASN A 1 121 ? 2.992 -4.845 1.071 1.00 89.56 121 ASN A CA 1
ATOM 1006 C C . ASN A 1 121 ? 1.781 -5.763 0.892 1.00 89.56 121 ASN A C 1
ATOM 1008 O O . ASN A 1 121 ? 0.665 -5.363 1.221 1.00 89.56 121 ASN A O 1
ATOM 1012 N N . GLN A 1 122 ? 2.010 -6.985 0.412 1.00 86.19 122 GLN A N 1
ATOM 1013 C CA . GLN A 1 122 ? 0.978 -8.004 0.295 1.00 86.19 122 GLN A CA 1
ATOM 1014 C C . GLN A 1 122 ? 0.430 -8.399 1.674 1.00 86.19 122 GLN A C 1
ATOM 1016 O O . GLN A 1 122 ? -0.775 -8.303 1.886 1.00 86.19 122 GLN A O 1
ATOM 1021 N N . ALA A 1 123 ? 1.300 -8.703 2.640 1.00 85.56 123 ALA A N 1
ATOM 1022 C CA . ALA A 1 123 ? 0.885 -9.051 4.000 1.00 85.56 123 ALA A CA 1
ATOM 1023 C C . ALA A 1 123 ? 0.101 -7.921 4.694 1.00 85.56 123 ALA A C 1
ATOM 1025 O O . ALA A 1 123 ? -0.889 -8.163 5.380 1.00 85.56 123 ALA A O 1
ATOM 1026 N N . ILE A 1 124 ? 0.499 -6.659 4.485 1.00 87.62 124 ILE A N 1
ATOM 1027 C CA . ILE A 1 124 ? -0.240 -5.493 4.997 1.00 87.62 124 ILE A CA 1
ATOM 1028 C C . ILE A 1 124 ? -1.622 -5.383 4.341 1.00 87.62 124 ILE A C 1
ATOM 1030 O O . ILE A 1 124 ? -2.589 -5.000 5.002 1.00 87.62 124 ILE A O 1
ATOM 1034 N N . ALA A 1 125 ? -1.725 -5.648 3.038 1.00 86.62 125 ALA A N 1
ATOM 1035 C CA . ALA A 1 125 ? -3.000 -5.612 2.333 1.00 86.62 125 ALA A CA 1
ATOM 1036 C C . ALA A 1 125 ? -3.940 -6.719 2.829 1.00 86.62 125 ALA A C 1
ATOM 1038 O O . ALA A 1 125 ? -5.107 -6.437 3.092 1.00 86.62 125 ALA A O 1
ATOM 1039 N N . GLU A 1 126 ? -3.419 -7.930 3.024 1.00 81.62 126 GLU A N 1
ATOM 1040 C CA . GLU A 1 126 ? -4.151 -9.070 3.581 1.00 81.62 126 GLU A CA 1
ATOM 1041 C C . GLU A 1 126 ? -4.655 -8.759 4.994 1.00 81.62 126 GLU A C 1
ATOM 1043 O O . GLU A 1 126 ? -5.862 -8.791 5.223 1.00 81.62 126 GLU A O 1
ATOM 1048 N N . ALA A 1 127 ? -3.781 -8.304 5.898 1.00 84.19 127 ALA A N 1
ATOM 1049 C CA . ALA A 1 127 ? -4.166 -7.931 7.261 1.00 84.19 127 ALA A CA 1
ATOM 1050 C C . ALA A 1 127 ? -5.275 -6.861 7.290 1.00 84.19 127 ALA A C 1
ATOM 1052 O O . ALA A 1 127 ? -6.206 -6.930 8.090 1.00 84.19 127 ALA A O 1
ATOM 1053 N N . LYS A 1 128 ? -5.234 -5.883 6.375 1.00 87.50 128 LYS A N 1
ATOM 1054 C CA . LYS A 1 128 ? -6.300 -4.873 6.248 1.00 87.50 128 LYS A CA 1
ATOM 1055 C C . LYS A 1 128 ? -7.634 -5.471 5.804 1.00 87.50 128 LYS A C 1
ATOM 1057 O O . LYS A 1 128 ? -8.683 -4.982 6.223 1.00 87.50 128 LYS A O 1
ATOM 1062 N N . VAL A 1 129 ? -7.614 -6.470 4.925 1.00 83.88 129 VAL A N 1
ATOM 1063 C CA . VAL A 1 129 ? -8.824 -7.178 4.486 1.00 83.88 129 VAL A CA 1
ATOM 1064 C C . VAL A 1 129 ? -9.377 -8.011 5.642 1.00 83.88 129 VAL A C 1
ATOM 1066 O O . VAL A 1 129 ? -10.567 -7.899 5.940 1.00 83.88 129 VAL A O 1
ATOM 1069 N N . GLU A 1 130 ? -8.522 -8.753 6.344 1.00 81.88 130 GLU A N 1
ATOM 1070 C CA . GLU A 1 130 ? -8.897 -9.531 7.530 1.00 81.88 130 GLU A CA 1
ATOM 1071 C C . GLU A 1 130 ? -9.540 -8.647 8.605 1.00 81.88 130 GLU A C 1
ATOM 1073 O O . GLU A 1 130 ? -10.636 -8.949 9.074 1.00 81.88 130 GLU A O 1
ATOM 1078 N N . GLU A 1 131 ? -8.936 -7.499 8.932 1.00 82.50 131 GLU A N 1
ATOM 1079 C CA . GLU A 1 131 ? -9.495 -6.536 9.890 1.00 82.50 131 GLU A CA 1
ATOM 1080 C C . GLU A 1 131 ? -10.840 -5.960 9.431 1.00 82.50 131 GLU A C 1
ATOM 1082 O O . GLU A 1 131 ? -11.777 -5.818 10.224 1.00 82.50 131 GLU A O 1
ATOM 1087 N N . LYS A 1 132 ? -10.950 -5.599 8.147 1.00 85.62 132 LYS A N 1
ATOM 1088 C CA . LYS A 1 132 ? -12.156 -4.965 7.605 1.00 85.62 132 LYS A CA 1
ATOM 1089 C C . LYS A 1 132 ? -13.350 -5.914 7.640 1.00 85.62 132 LYS A C 1
ATOM 1091 O O . LYS A 1 132 ? -14.456 -5.481 7.969 1.00 85.62 132 LYS A O 1
ATOM 1096 N N . TYR A 1 133 ? -13.132 -7.181 7.303 1.00 79.69 133 TYR A N 1
ATOM 1097 C CA . TYR A 1 133 ? -14.200 -8.171 7.191 1.00 79.69 133 TYR A CA 1
ATOM 1098 C C . TYR A 1 133 ? -14.305 -9.101 8.412 1.00 79.69 133 TYR A C 1
ATOM 1100 O O . TYR A 1 133 ? -15.284 -9.829 8.521 1.00 79.69 133 TYR A O 1
ATOM 1108 N N . ASN A 1 134 ? -13.385 -9.009 9.382 1.00 75.62 134 ASN A N 1
ATOM 1109 C CA . ASN A 1 134 ? -13.257 -9.918 10.538 1.00 75.62 134 ASN A CA 1
ATOM 1110 C C . ASN A 1 134 ? -13.184 -11.390 10.117 1.00 75.62 134 ASN A C 1
ATOM 1112 O O . ASN A 1 134 ? -13.795 -12.275 10.717 1.00 75.62 134 ASN A O 1
ATOM 1116 N N . ILE A 1 135 ? -12.444 -11.634 9.046 1.00 78.44 135 ILE A N 1
ATOM 1117 C CA . ILE A 1 135 ? -12.251 -12.959 8.482 1.00 78.44 135 ILE A CA 1
ATOM 1118 C C . ILE A 1 135 ? -10.831 -13.398 8.826 1.00 78.44 135 ILE A C 1
ATOM 1120 O O . ILE A 1 135 ? -9.895 -12.636 8.603 1.00 78.44 135 ILE A O 1
ATOM 1124 N N . LYS A 1 136 ? -10.675 -14.611 9.361 1.00 70.81 136 LYS A N 1
ATOM 1125 C CA . LYS A 1 136 ? -9.376 -15.272 9.511 1.00 70.81 136 LYS A CA 1
ATOM 1126 C C . LYS A 1 136 ? -9.235 -16.308 8.401 1.00 70.81 136 LYS A C 1
ATOM 1128 O O . LYS A 1 136 ? -10.108 -17.162 8.235 1.00 70.81 136 LYS A O 1
ATOM 1133 N N . LEU A 1 137 ? -8.152 -16.214 7.637 1.00 66.69 137 LEU A N 1
ATOM 1134 C CA . LEU A 1 137 ? -7.826 -17.175 6.587 1.00 66.69 137 LEU A CA 1
ATOM 1135 C C . LEU A 1 137 ? -7.254 -18.439 7.244 1.00 66.69 137 LEU A C 1
ATOM 1137 O O . LEU A 1 137 ? -6.229 -18.372 7.927 1.00 66.69 137 LEU A O 1
ATOM 1141 N N . VAL A 1 138 ? -7.946 -19.573 7.107 1.00 66.12 138 VAL A N 1
ATOM 1142 C CA . VAL A 1 138 ? -7.543 -20.823 7.774 1.00 66.12 138 VAL A CA 1
ATOM 1143 C C . VAL A 1 138 ? -6.682 -21.662 6.849 1.00 66.12 138 VAL A C 1
ATOM 1145 O O . VAL A 1 138 ? -5.550 -21.966 7.218 1.00 66.12 138 VAL A O 1
ATOM 1148 N N . ASN A 1 139 ? -7.185 -21.964 5.652 1.00 60.78 139 ASN A N 1
ATOM 1149 C CA . ASN A 1 139 ? -6.497 -22.754 4.636 1.00 60.78 139 ASN A CA 1
ATOM 1150 C C . ASN A 1 139 ? -6.908 -22.308 3.227 1.00 60.78 139 ASN A C 1
ATOM 1152 O O . ASN A 1 139 ? -7.942 -21.668 3.031 1.00 60.78 139 ASN A O 1
ATOM 1156 N N . ILE A 1 140 ? -6.074 -22.645 2.247 1.00 63.91 140 ILE A N 1
ATOM 1157 C CA . ILE A 1 140 ? -6.367 -22.491 0.823 1.00 63.91 140 ILE A CA 1
ATOM 1158 C C . ILE A 1 140 ? -6.175 -23.867 0.198 1.00 63.91 140 ILE A C 1
ATOM 1160 O O . ILE A 1 140 ? -5.112 -24.465 0.366 1.00 63.91 140 ILE A O 1
ATOM 1164 N N . ASP A 1 141 ? -7.192 -24.356 -0.501 1.00 71.75 141 ASP A N 1
ATOM 1165 C CA . ASP A 1 141 ? -7.130 -25.621 -1.227 1.00 71.75 141 ASP A CA 1
ATOM 1166 C C . ASP A 1 141 ? -6.177 -25.529 -2.425 1.00 71.75 141 ASP A C 1
ATOM 1168 O O . ASP A 1 141 ? -5.999 -24.463 -3.015 1.00 71.75 141 ASP A O 1
ATOM 1172 N N . GLU A 1 142 ? -5.661 -26.672 -2.886 1.00 67.88 142 GLU A N 1
ATOM 1173 C CA . GLU A 1 142 ? -4.826 -26.782 -4.099 1.00 67.88 142 GLU A CA 1
ATOM 1174 C C . GLU A 1 142 ? -5.504 -26.202 -5.359 1.00 67.88 142 GLU A C 1
ATOM 1176 O O . GLU A 1 142 ? -4.841 -25.820 -6.322 1.00 67.88 142 GLU A O 1
ATOM 1181 N N . LYS A 1 143 ? -6.839 -26.087 -5.343 1.00 70.88 143 LYS A N 1
ATOM 1182 C CA . LYS A 1 143 ? -7.659 -25.491 -6.412 1.00 70.88 143 LYS A CA 1
ATOM 1183 C C . LYS A 1 143 ? -7.788 -23.963 -6.320 1.00 70.88 143 LYS A C 1
ATOM 1185 O O . LYS A 1 143 ? -8.459 -23.366 -7.156 1.00 70.88 143 LYS A O 1
ATOM 1190 N N . GLY A 1 144 ? -7.176 -23.330 -5.318 1.00 61.09 144 GLY A N 1
ATOM 1191 C CA . GLY A 1 144 ? -7.208 -21.881 -5.105 1.00 61.09 144 GLY A CA 1
ATOM 1192 C C . GLY A 1 144 ? -8.451 -21.360 -4.378 1.00 61.09 144 GLY A C 1
ATOM 1193 O O . GLY A 1 144 ? -8.652 -20.148 -4.325 1.00 61.09 144 GLY A O 1
ATOM 1194 N N . ASN A 1 145 ? -9.278 -22.241 -3.807 1.00 70.62 145 ASN A N 1
ATOM 1195 C CA . ASN A 1 145 ? -10.408 -21.834 -2.974 1.00 70.62 145 ASN A CA 1
ATOM 1196 C C . ASN A 1 145 ? -9.918 -21.552 -1.552 1.00 70.62 145 ASN A C 1
ATOM 1198 O O . ASN A 1 145 ? -9.263 -22.394 -0.944 1.00 70.62 145 ASN A O 1
ATOM 1202 N N . ALA A 1 146 ? -10.222 -20.365 -1.032 1.00 67.69 146 ALA A N 1
ATOM 1203 C CA . ALA A 1 146 ? -9.858 -19.976 0.323 1.00 67.69 146 ALA A CA 1
ATOM 1204 C C . ALA A 1 146 ? -10.995 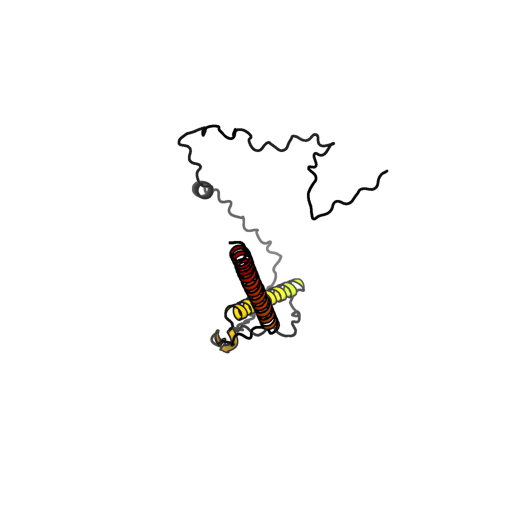-20.302 1.299 1.00 67.69 146 ALA A C 1
ATOM 1206 O O . ALA A 1 146 ? -12.127 -19.846 1.117 1.00 67.69 146 ALA A O 1
ATOM 1207 N N . GLU A 1 147 ? -10.681 -21.059 2.348 1.00 71.25 147 GLU A N 1
ATOM 1208 C CA . GLU A 1 147 ? -11.582 -21.282 3.472 1.00 71.25 147 GLU A CA 1
ATOM 1209 C C . GLU A 1 147 ? -11.405 -20.175 4.513 1.00 71.25 147 GLU A C 1
ATOM 1211 O O . GLU A 1 147 ? -10.316 -19.910 5.042 1.00 71.25 147 GLU A O 1
ATOM 1216 N N . TYR A 1 148 ? -12.521 -19.523 4.812 1.00 70.44 148 TYR A N 1
ATOM 1217 C CA . TYR A 1 148 ? -12.594 -18.369 5.686 1.00 70.44 148 TYR A CA 1
ATOM 1218 C C . TYR A 1 148 ? -13.385 -18.723 6.936 1.00 70.44 148 TYR A C 1
ATOM 1220 O O . TYR A 1 148 ? -14.536 -19.147 6.848 1.00 70.44 148 TYR A O 1
ATOM 1228 N N . VAL A 1 149 ? -12.803 -18.478 8.107 1.00 72.81 149 VAL A N 1
ATOM 1229 C CA . VAL A 1 149 ? -13.547 -18.523 9.365 1.00 72.81 149 VAL A CA 1
ATOM 1230 C C . VAL A 1 149 ? -13.843 -17.092 9.782 1.00 72.81 149 VAL A C 1
ATOM 1232 O O . VAL A 1 149 ? -12.936 -16.285 9.998 1.00 72.81 149 VAL A O 1
ATOM 1235 N N . THR A 1 150 ? -15.126 -16.754 9.881 1.00 66.94 150 THR A N 1
ATOM 1236 C CA . THR A 1 150 ? -15.559 -15.502 10.505 1.00 66.94 150 THR A CA 1
ATOM 1237 C C . THR A 1 150 ? -15.210 -15.560 11.982 1.00 66.94 150 THR A C 1
ATOM 1239 O O . THR A 1 150 ? -15.790 -16.340 12.736 1.00 66.94 150 THR A O 1
ATOM 1242 N N . GLY A 1 151 ? -14.237 -14.751 12.390 1.00 60.09 151 GLY A N 1
ATOM 1243 C CA . GLY A 1 151 ? -13.918 -14.588 13.798 1.00 60.09 151 GLY A CA 1
ATOM 1244 C C . GLY A 1 151 ? -14.982 -13.723 14.459 1.00 60.09 151 GLY A C 1
ATOM 1245 O O . GLY A 1 151 ? -15.367 -12.680 13.922 1.00 60.09 151 GLY A O 1
ATOM 1246 N N . GLU A 1 152 ? -15.438 -14.117 15.646 1.00 60.84 152 GLU A N 1
ATOM 1247 C CA . GLU A 1 152 ? -16.139 -13.180 16.517 1.00 60.84 152 GLU A CA 1
ATOM 1248 C C . GLU A 1 152 ? -15.255 -11.945 16.737 1.00 60.84 152 GLU A C 1
ATOM 1250 O O . GLU A 1 152 ? -14.030 -12.045 16.862 1.00 60.84 152 GLU A O 1
ATOM 1255 N N . LYS A 1 153 ? -15.866 -10.755 16.745 1.00 57.12 153 LYS A N 1
ATOM 1256 C CA . LYS A 1 153 ? -15.144 -9.497 16.958 1.00 57.12 153 LYS A CA 1
ATOM 1257 C C . LYS A 1 153 ? -14.545 -9.482 18.363 1.00 57.12 153 LYS A C 1
ATOM 1259 O O . LYS A 1 153 ? -15.169 -8.995 19.307 1.00 57.12 153 LYS A O 1
ATOM 1264 N N . GLU A 1 154 ? -13.301 -9.922 18.491 1.00 58.06 154 GLU A N 1
ATOM 1265 C CA . GLU A 1 154 ? -12.480 -9.646 19.662 1.00 58.06 154 GLU A CA 1
ATOM 1266 C C . GLU A 1 154 ? -12.170 -8.146 19.685 1.00 58.06 154 GLU A C 1
ATOM 1268 O O . GLU A 1 154 ? -11.190 -7.643 19.135 1.00 58.06 154 GLU A O 1
ATOM 1273 N N . VAL A 1 155 ? -13.067 -7.377 20.302 1.00 60.62 155 VAL A N 1
ATOM 1274 C CA . VAL A 1 155 ? -12.792 -5.980 20.622 1.00 60.62 155 VAL A CA 1
ATOM 1275 C C . VAL A 1 155 ? -11.587 -5.981 21.552 1.00 60.62 155 VAL A C 1
ATOM 1277 O O . VAL A 1 155 ? -11.686 -6.477 22.676 1.00 60.62 155 VAL A O 1
ATOM 1280 N N . SER A 1 156 ? -10.464 -5.427 21.087 1.00 69.56 156 SER A N 1
ATOM 1281 C CA . SER A 1 156 ? -9.249 -5.337 21.896 1.00 69.56 156 SER A CA 1
ATOM 1282 C C . SER A 1 156 ? -9.570 -4.758 23.275 1.00 69.56 156 SER A C 1
ATOM 1284 O O . SER A 1 156 ? -10.343 -3.800 23.387 1.00 69.56 156 SER A O 1
ATOM 1286 N N . GLU A 1 157 ? -8.988 -5.317 24.340 1.00 69.19 157 GLU A N 1
ATOM 1287 C CA . GLU A 1 157 ? -9.261 -4.869 25.715 1.00 69.19 157 GLU A CA 1
ATOM 1288 C C . GLU A 1 157 ? -9.098 -3.352 25.876 1.00 69.19 157 GLU A C 1
ATOM 1290 O O . GLU A 1 157 ? -9.872 -2.702 26.572 1.00 69.19 157 GLU A O 1
ATOM 1295 N N . SER A 1 158 ? -8.140 -2.757 25.159 1.00 70.38 158 SER A N 1
ATOM 1296 C CA . SER A 1 158 ? -7.932 -1.306 25.117 1.00 70.38 158 SER A CA 1
ATOM 1297 C C . SER A 1 158 ? -9.162 -0.536 24.612 1.00 70.38 158 SER A C 1
ATOM 1299 O O . SER A 1 158 ? -9.532 0.495 25.182 1.00 70.38 158 SER A O 1
ATOM 1301 N N . LYS A 1 159 ? -9.838 -1.036 23.568 1.00 74.50 159 LYS A N 1
ATOM 1302 C CA . LYS A 1 159 ? -11.085 -0.449 23.053 1.00 74.50 159 LYS A CA 1
ATOM 1303 C C . LYS A 1 159 ? -12.243 -0.642 24.038 1.00 74.50 159 LYS A C 1
ATOM 1305 O O . LYS A 1 159 ? -12.994 0.310 24.243 1.00 74.50 159 LYS A O 1
ATOM 1310 N N . LYS A 1 160 ? -12.349 -1.808 24.6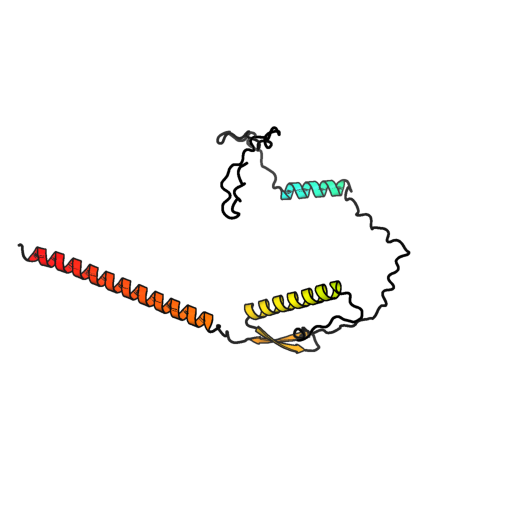93 1.00 79.88 160 LYS A N 1
ATOM 1311 C CA . LYS A 1 160 ? -13.358 -2.060 25.746 1.00 79.88 160 LYS A CA 1
ATOM 1312 C C . LYS A 1 160 ? -13.191 -1.087 26.923 1.00 79.88 160 LYS A C 1
ATOM 1314 O O . LYS A 1 160 ? -14.130 -0.364 27.246 1.00 79.88 160 LYS A O 1
ATOM 1319 N N . ARG A 1 161 ? -11.966 -0.945 27.445 1.00 79.31 161 ARG A N 1
ATOM 1320 C CA . ARG A 1 161 ? -11.628 -0.013 28.540 1.00 79.31 161 ARG A CA 1
ATOM 1321 C C . ARG A 1 161 ? -11.926 1.450 28.195 1.00 79.31 161 ARG A C 1
ATOM 1323 O O . ARG A 1 161 ? -12.398 2.206 29.040 1.00 79.31 161 ARG A O 1
ATOM 1330 N N . LYS A 1 162 ? -11.663 1.883 26.954 1.00 83.81 162 LYS A N 1
ATOM 1331 C CA . LYS A 1 162 ? -12.009 3.245 26.497 1.00 83.81 162 LYS A CA 1
ATOM 1332 C C . LYS A 1 162 ? -13.520 3.477 26.467 1.00 83.81 162 LYS A C 1
ATOM 1334 O O . LYS A 1 162 ? -13.973 4.554 26.847 1.00 83.81 162 LYS A O 1
ATOM 1339 N N . HIS A 1 163 ? -14.285 2.480 26.024 1.00 83.81 163 HIS A N 1
ATOM 1340 C CA . HIS A 1 163 ? -15.745 2.557 25.973 1.00 83.81 163 HIS A CA 1
ATOM 1341 C C . HIS A 1 163 ? -16.370 2.625 27.368 1.00 83.81 163 HIS A C 1
ATOM 1343 O O . HIS A 1 163 ? -17.279 3.419 27.598 1.00 83.81 163 HIS A O 1
ATOM 1349 N N . GLU A 1 164 ? -15.853 1.843 28.316 1.00 88.62 164 GLU A N 1
ATOM 1350 C CA . GLU A 1 164 ? -16.285 1.872 29.719 1.00 88.62 164 GLU A CA 1
ATOM 1351 C C . GLU A 1 164 ? -16.028 3.234 30.365 1.00 88.62 164 GLU A C 1
ATOM 1353 O O . GLU A 1 164 ? -16.971 3.850 30.862 1.00 88.62 164 GLU A O 1
ATOM 1358 N N . LYS A 1 165 ? -14.810 3.779 30.228 1.00 91.31 165 LYS A N 1
ATOM 1359 C CA . LYS A 1 165 ? -14.492 5.136 30.706 1.00 91.31 165 LYS A CA 1
ATOM 1360 C C . LYS A 1 165 ? -15.410 6.198 30.103 1.00 91.31 165 LYS A C 1
ATOM 1362 O O . LYS A 1 165 ? -15.864 7.101 30.797 1.00 91.31 165 LYS A O 1
ATOM 1367 N N . TYR A 1 166 ? -15.715 6.101 28.808 1.00 89.81 166 TYR A N 1
ATOM 1368 C CA . TYR A 1 166 ? -16.643 7.035 28.170 1.00 89.81 166 TYR A CA 1
ATOM 1369 C C . TYR A 1 166 ? -18.061 6.921 28.751 1.00 89.81 166 TYR A C 1
ATOM 1371 O O . TYR A 1 166 ? -18.696 7.940 29.026 1.00 89.81 166 TYR A O 1
ATOM 1379 N N . LYS A 1 167 ? -18.554 5.698 28.996 1.00 91.50 167 LYS A N 1
ATOM 1380 C CA . LYS A 1 167 ? -19.854 5.476 29.650 1.00 91.50 167 LYS A CA 1
ATOM 1381 C C . LYS A 1 167 ? -19.895 6.055 31.064 1.00 91.50 167 LYS A C 1
ATOM 1383 O O . LYS A 1 167 ? -20.922 6.622 31.435 1.00 91.50 167 LYS A O 1
ATOM 1388 N N . GLU A 1 168 ? -18.819 5.931 31.835 1.00 91.50 168 GLU A N 1
ATOM 1389 C CA . GLU A 1 168 ? -18.706 6.527 33.173 1.00 91.50 168 GLU A CA 1
ATOM 1390 C C . GLU A 1 168 ? -18.786 8.054 33.110 1.00 91.50 168 GLU A C 1
ATOM 1392 O O . GLU A 1 168 ? -19.657 8.639 33.751 1.00 91.50 168 GLU A O 1
ATOM 1397 N N . ILE A 1 169 ? -18.002 8.686 32.229 1.00 90.31 169 ILE A N 1
ATOM 1398 C CA . ILE A 1 169 ? -18.026 10.144 32.020 1.00 90.31 169 ILE A CA 1
ATOM 1399 C C . ILE A 1 169 ? -19.430 10.626 31.624 1.00 90.31 169 ILE A C 1
ATOM 1401 O O . ILE A 1 169 ? -19.906 11.658 32.100 1.00 90.31 169 ILE A O 1
ATOM 1405 N N . VAL A 1 170 ? -20.128 9.894 30.749 1.00 89.94 170 VAL A N 1
ATOM 1406 C CA . VAL A 1 170 ? -21.501 10.240 30.348 1.00 89.94 170 VAL A CA 1
ATOM 1407 C C . VAL A 1 170 ? -22.477 10.101 31.521 1.00 89.94 170 VAL A C 1
ATOM 1409 O O . VAL A 1 170 ? -23.350 10.956 31.684 1.00 89.94 170 VAL A O 1
ATOM 1412 N N . LYS A 1 171 ? -22.344 9.061 32.354 1.00 89.81 171 LYS A N 1
ATOM 1413 C CA . LYS A 1 171 ? -23.177 8.877 33.554 1.00 89.81 171 LYS A CA 1
ATOM 1414 C C . LYS A 1 171 ? -22.945 9.987 34.578 1.00 89.81 171 LYS A C 1
ATOM 1416 O O . LYS A 1 171 ? -23.918 10.509 35.115 1.00 89.81 171 LYS A O 1
ATOM 1421 N N . GLU A 1 172 ? -21.697 10.374 34.822 1.00 85.50 172 GLU A N 1
ATOM 1422 C CA . GLU A 1 172 ? -21.361 11.483 35.723 1.00 85.50 172 GLU A CA 1
ATOM 1423 C C . GLU A 1 172 ? -21.942 12.806 35.228 1.00 85.50 172 GLU A C 1
ATOM 1425 O O . GLU A 1 172 ? -22.623 13.497 35.981 1.00 85.50 172 GLU A O 1
ATOM 1430 N N . LYS A 1 173 ? -21.789 13.117 33.935 1.00 84.19 173 LYS A N 1
ATOM 1431 C CA . LYS A 1 173 ? -22.380 14.323 33.335 1.00 84.19 173 LYS A CA 1
ATOM 1432 C C . LYS A 1 173 ? -23.903 14.368 33.463 1.00 84.19 173 LYS A C 1
ATOM 1434 O O . LYS A 1 173 ? -24.455 15.434 33.720 1.00 84.19 173 LYS A O 1
ATOM 1439 N N . LYS A 1 174 ? -24.587 13.228 33.306 1.00 82.31 174 LYS A N 1
ATOM 1440 C CA . LYS A 1 174 ? -26.043 13.137 33.514 1.00 82.31 174 LYS A CA 1
ATOM 1441 C C . LYS A 1 174 ? -26.431 13.370 34.977 1.00 82.31 174 LYS A C 1
ATOM 1443 O O . LYS A 1 174 ? -27.402 14.072 35.228 1.00 82.31 174 LYS A O 1
ATOM 1448 N N . LYS A 1 175 ? -25.665 12.830 35.930 1.00 81.38 175 LYS A N 1
ATOM 1449 C CA . LYS A 1 175 ? -25.899 13.041 37.369 1.00 81.38 175 LYS A CA 1
ATOM 1450 C C . LYS A 1 175 ? -25.680 14.493 37.795 1.00 81.38 175 LYS A C 1
ATOM 1452 O O . LYS A 1 175 ? -26.426 14.974 38.635 1.00 81.38 175 LYS A O 1
ATOM 1457 N N . MET A 1 176 ? -24.685 15.178 37.230 1.00 72.31 176 MET A N 1
ATOM 1458 C CA . MET A 1 176 ? -24.452 16.599 37.518 1.00 72.31 176 MET A CA 1
ATOM 1459 C C . MET A 1 176 ? -25.604 17.465 37.002 1.00 72.31 176 MET A C 1
ATOM 1461 O O . MET A 1 176 ? -26.159 18.233 37.773 1.00 72.31 176 MET A O 1
ATOM 1465 N N . ARG A 1 177 ? -26.061 17.239 35.760 1.00 69.38 177 ARG A N 1
ATOM 1466 C CA . ARG A 1 177 ? -27.233 17.947 35.213 1.00 69.38 177 ARG A CA 1
ATOM 1467 C C . ARG A 1 177 ? -28.509 17.736 36.032 1.00 69.38 177 ARG A C 1
ATOM 1469 O O . ARG A 1 177 ? -29.244 18.685 36.251 1.00 69.38 177 ARG A O 1
ATOM 1476 N N . ALA A 1 178 ? -28.749 16.515 36.513 1.00 62.09 178 ALA A N 1
ATOM 1477 C CA . ALA A 1 178 ? -29.917 16.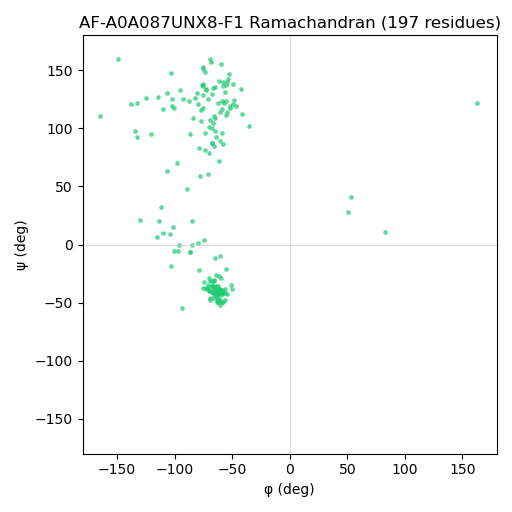222 37.347 1.00 62.09 178 ALA A CA 1
ATOM 1478 C C . ALA A 1 178 ? -29.878 16.939 38.713 1.00 62.09 178 ALA A C 1
ATOM 1480 O O . ALA A 1 178 ? -30.922 17.295 39.247 1.00 62.09 178 ALA A O 1
ATOM 1481 N N . LYS A 1 179 ? -28.683 17.171 39.277 1.00 60.34 179 LYS A N 1
ATOM 1482 C CA . LYS A 1 179 ? -28.519 17.936 40.525 1.00 60.34 179 LYS A CA 1
ATOM 1483 C C . LYS A 1 179 ? -28.702 19.439 40.321 1.00 60.34 179 LYS A C 1
ATOM 1485 O O . LYS A 1 179 ? -29.191 20.106 41.229 1.00 60.34 179 LYS A O 1
ATOM 1490 N N . ASP A 1 180 ? -28.331 19.952 39.151 1.00 58.03 180 ASP A N 1
ATOM 1491 C CA . ASP A 1 180 ? -28.535 21.360 38.803 1.00 58.03 180 ASP A CA 1
ATOM 1492 C C . ASP A 1 180 ? -30.041 21.676 38.662 1.00 58.03 180 ASP A C 1
ATOM 1494 O O . ASP A 1 180 ? -30.512 22.667 39.215 1.00 58.03 180 ASP A O 1
ATOM 1498 N N . GLU A 1 181 ? -30.830 20.779 38.053 1.00 58.34 181 GLU A N 1
ATOM 1499 C CA . GLU A 1 181 ? -32.298 20.920 37.960 1.00 58.34 181 GLU A CA 1
ATOM 1500 C C . GLU A 1 181 ? -32.997 20.882 39.337 1.00 58.34 181 GLU A C 1
ATOM 1502 O O . GLU A 1 181 ? -33.936 21.639 39.588 1.00 58.34 181 GLU A O 1
ATOM 1507 N N . GLU A 1 182 ? -32.523 20.048 40.269 1.00 56.69 182 GLU A N 1
ATOM 1508 C CA . GLU A 1 182 ? -33.058 19.977 41.638 1.00 56.69 182 GLU A CA 1
ATOM 1509 C C . GLU A 1 182 ? -32.729 21.240 42.466 1.00 56.69 182 GLU A C 1
ATOM 1511 O O . GLU A 1 182 ? -33.511 21.660 43.326 1.00 56.69 182 GLU A O 1
ATOM 1516 N N . PHE A 1 183 ? -31.586 21.879 42.193 1.00 51.12 183 PHE A N 1
ATOM 1517 C CA . PHE A 1 183 ? -31.186 23.143 42.817 1.00 51.12 183 PHE A CA 1
ATOM 1518 C C . PHE A 1 183 ? -32.003 24.334 42.291 1.00 51.12 183 PHE A C 1
ATOM 1520 O O . PHE A 1 183 ? -32.409 25.198 43.076 1.00 51.12 183 PHE A O 1
ATOM 1527 N N . ASP A 1 184 ? -32.312 24.349 40.993 1.00 55.25 184 ASP A N 1
ATOM 1528 C CA . ASP A 1 184 ? -33.145 25.384 40.372 1.00 55.25 184 ASP A CA 1
ATOM 1529 C C . ASP A 1 184 ? -34.619 25.289 40.808 1.00 55.25 184 ASP A C 1
ATOM 1531 O O . ASP A 1 184 ? -35.246 26.313 41.098 1.00 55.25 184 ASP A O 1
ATOM 1535 N N . LEU A 1 185 ? -35.157 24.076 40.991 1.00 53.09 185 LEU A N 1
ATOM 1536 C CA . LEU A 1 185 ? -36.502 23.866 41.549 1.00 53.09 185 LEU A CA 1
ATOM 1537 C C . LEU A 1 185 ? -36.617 24.333 43.012 1.00 53.09 185 LEU A C 1
ATOM 1539 O O . LEU A 1 185 ? -37.622 24.942 43.390 1.00 53.09 185 LEU A O 1
ATOM 1543 N N . LYS A 1 186 ? -35.583 24.120 43.840 1.00 51.91 186 LYS A N 1
ATOM 1544 C CA . LYS A 1 186 ? -35.562 24.603 45.236 1.00 51.91 186 LYS A CA 1
ATOM 1545 C C . LYS A 1 186 ? -35.492 26.127 45.341 1.00 51.91 186 LYS A C 1
ATOM 1547 O O . LYS A 1 186 ? -36.140 26.685 46.223 1.00 51.91 186 LYS A O 1
ATOM 1552 N N . LYS A 1 187 ? -34.771 26.808 44.441 1.00 50.53 187 LYS A N 1
ATOM 1553 C CA . LYS A 1 187 ? -34.747 28.283 44.388 1.00 50.53 187 LYS A CA 1
ATOM 1554 C C . LYS A 1 187 ? -36.096 28.884 43.988 1.00 50.53 187 LYS A C 1
ATOM 1556 O O . LYS A 1 187 ? -36.468 29.925 44.522 1.00 50.53 187 LYS A O 1
ATOM 1561 N N . GLY A 1 188 ? -36.841 28.235 43.091 1.00 48.88 188 GLY A N 1
ATOM 1562 C CA . GLY A 1 188 ? -38.198 28.665 42.737 1.00 48.88 188 GLY A CA 1
ATOM 1563 C C . GLY A 1 188 ? -39.177 28.568 43.913 1.00 48.88 188 GLY A C 1
ATOM 1564 O O . GLY A 1 188 ? -39.987 29.470 44.126 1.00 48.88 188 GLY A O 1
ATOM 1565 N N . PHE A 1 189 ? -39.059 27.514 44.727 1.00 50.09 189 PHE A N 1
ATOM 1566 C CA . PHE A 1 189 ? -39.945 27.283 45.872 1.00 50.09 189 PHE A CA 1
ATOM 1567 C C . PHE A 1 189 ? -39.688 28.246 47.044 1.00 50.09 189 PHE A C 1
ATOM 1569 O O . PHE A 1 189 ? -40.635 28.719 47.673 1.00 50.09 189 PHE A O 1
ATOM 1576 N N . THR A 1 190 ? -38.427 28.594 47.325 1.00 51.62 190 THR A N 1
ATOM 1577 C CA . THR A 1 190 ? -38.094 29.545 48.401 1.00 51.62 190 THR A CA 1
ATOM 1578 C C . THR A 1 190 ? -38.494 30.981 48.065 1.00 51.62 190 THR A C 1
ATOM 1580 O O . THR A 1 190 ? -38.944 31.705 48.952 1.00 51.62 190 THR A O 1
ATOM 1583 N N . PHE A 1 191 ? -38.404 31.388 46.794 1.00 50.47 191 PHE A N 1
ATOM 1584 C CA . PHE A 1 191 ? -38.850 32.716 46.358 1.00 50.47 191 PHE A CA 1
ATOM 1585 C C . PHE A 1 191 ? -40.372 32.892 46.448 1.00 50.47 191 PHE A C 1
ATOM 1587 O O . PHE A 1 191 ? -40.837 33.971 46.808 1.00 50.47 191 PHE A O 1
ATOM 1594 N N . HIS A 1 192 ? -41.155 31.843 46.180 1.00 49.50 192 HIS A N 1
ATOM 1595 C CA . HIS A 1 192 ? -42.615 31.903 46.312 1.00 49.50 192 HIS A CA 1
ATOM 1596 C C . HIS A 1 192 ? -43.078 31.862 47.777 1.00 49.50 192 HIS A C 1
ATOM 1598 O O . HIS A 1 192 ? -43.992 32.593 48.153 1.00 49.50 192 HIS A O 1
ATOM 1604 N N . ALA A 1 193 ? -42.407 31.082 48.631 1.00 52.34 193 ALA A N 1
ATOM 1605 C CA . ALA A 1 193 ? -42.718 31.027 50.060 1.0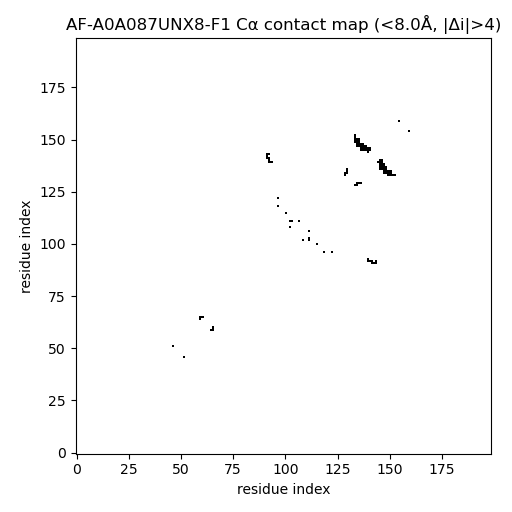0 52.34 193 ALA A CA 1
ATOM 1606 C C . ALA A 1 193 ? -42.398 32.342 50.801 1.00 52.34 193 ALA A C 1
ATOM 1608 O O . ALA A 1 193 ? -43.114 32.699 51.732 1.00 52.34 193 ALA A O 1
ATOM 1609 N N . MET A 1 194 ? -41.378 33.100 50.376 1.00 50.16 194 MET A N 1
ATOM 1610 C CA . MET A 1 194 ? -41.091 34.427 50.948 1.00 50.16 194 MET A CA 1
ATOM 1611 C C . MET A 1 194 ? -42.139 35.488 50.585 1.00 50.16 194 MET A C 1
ATOM 1613 O O . MET A 1 194 ? -42.364 36.401 51.375 1.00 50.16 194 MET A O 1
ATOM 1617 N N . TYR A 1 195 ? -42.802 35.369 49.431 1.00 49.62 195 TYR A N 1
ATOM 1618 C CA . TYR A 1 195 ? -43.848 36.312 49.018 1.00 49.62 195 TYR A CA 1
ATOM 1619 C C . TYR A 1 195 ? -45.200 36.066 49.704 1.00 49.62 195 TYR A C 1
ATOM 1621 O O . TYR A 1 195 ? -45.999 36.990 49.807 1.00 49.62 195 TYR A O 1
ATOM 1629 N N . LEU A 1 196 ? -45.446 34.856 50.215 1.00 48.88 196 LEU A N 1
ATOM 1630 C CA . LEU A 1 196 ? -46.697 34.503 50.901 1.00 48.88 196 LEU A CA 1
ATOM 1631 C C . LEU A 1 196 ? -46.717 34.834 52.403 1.00 48.88 196 LEU A C 1
ATOM 1633 O O . LEU A 1 196 ? -47.751 34.678 53.038 1.00 48.88 196 LEU A O 1
ATOM 1637 N N . ILE A 1 197 ? -45.595 35.282 52.973 1.00 50.72 197 ILE A N 1
ATOM 1638 C CA . ILE A 1 197 ? -45.487 35.673 54.393 1.00 50.72 197 ILE A CA 1
ATOM 1639 C C . ILE A 1 197 ? -45.634 37.203 54.572 1.00 50.72 197 ILE A C 1
ATOM 1641 O O . ILE A 1 197 ? -45.707 37.693 55.693 1.00 50.72 197 ILE A O 1
ATOM 1645 N N . PHE A 1 198 ? -45.714 37.965 53.474 1.00 43.75 198 PHE A N 1
ATOM 1646 C CA . PHE A 1 198 ? -45.780 39.436 53.474 1.00 43.75 198 PHE A CA 1
ATOM 1647 C C . PHE A 1 198 ? -47.112 40.026 52.966 1.00 43.75 198 PHE A C 1
ATOM 1649 O O . PHE A 1 198 ? -47.155 41.201 52.601 1.00 43.75 198 PHE A O 1
ATOM 1656 N N . VAL A 1 199 ? -48.195 39.241 52.961 1.00 41.22 199 VAL A N 1
ATOM 1657 C CA . VAL A 1 199 ? -49.577 39.717 52.738 1.00 41.22 199 VAL A CA 1
ATOM 1658 C C . VAL A 1 199 ? -50.392 39.443 53.990 1.00 41.22 199 VAL A C 1
ATOM 1660 O O . VAL A 1 199 ? -51.088 40.377 54.440 1.00 41.22 199 VAL A O 1
#

Radius of gyration: 36.74 Å; Cα contacts (8 Å, |Δi|>4): 53; chains: 1; bounding box: 78×72×92 Å

pLDDT: mean 70.01, std 15.65, range [36.28, 95.25]

Foldseek 3Di:
DDDDDDDDPPDPPDPDPDPPDPDDPDPDPPPPDDPDDDPPDPPDDDDPPVVVVVVVVVVCVVVVVPPPPPDPPDDPPPDPPPDPPVPPPVVLFDDDDDPDDDDDPPDDPVRSVVVVVVNVVVVVVVVVVCVVQVWDFDGADSVNRTDTDRDDPPPDVVNVVVVVVVVVVVVVVVVVVVVVVVVVVVVVVVVVVVVVVPD

Solvent-accessible surface area (backbone atoms only — not comparable to full-atom values): 13258 Å² total; per-residue (Å²): 137,84,84,84,80,84,81,71,93,86,64,96,79,73,92,77,77,60,94,84,67,85,66,80,72,80,78,70,74,83,84,83,66,63,99,80,63,74,72,96,51,91,84,70,71,85,74,56,68,71,58,53,52,52,52,53,50,52,51,37,56,74,68,63,64,67,77,72,79,76,75,76,80,75,70,89,84,73,74,77,83,73,75,80,72,79,74,78,77,80,66,70,57,96,67,74,81,67,96,75,85,75,79,53,96,88,53,53,70,72,54,43,53,52,51,50,51,50,55,51,52,49,52,53,51,49,52,51,50,26,66,74,69,38,38,43,81,75,51,61,44,91,86,63,52,72,46,68,44,76,49,76,86,76,70,51,68,72,60,50,54,51,50,50,53,51,53,49,55,52,50,51,53,52,55,52,54,56,52,52,54,56,51,54,53,52,55,56,51,53,59,53,57,62,60,69,76,76,118

Organism: Stegodyphus mimosarum (NCBI:txid407821)